Protein 1TQ5 (pdb70)

Organism: Escherichia coli (strain K12) (NCBI:txid83333)

Secondary structure (DSSP, 8-state):
-EEE-GGGSEEEE-SSEEEEESS-BTTB--S---BTTB-EEEEEEE-TT-EEEEEEE---EEEEEEESEEEEEE---EEEEETT-EE---TT-EEEEEE---SS--EEEEEEE---S-S------EE-----SSEEEEEESS-GGGPEE-S---EEEEEE-TT-EEEE---TT-EEEEEEEESEEEETTEEEETT-EEEEES-S-EEEEESSSEEEEEEEE------

B-factor: mean 32.59, std 11.05, range [9.96, 96.62]

Radius of gyration: 16.97 Å; Cα contacts (8 Å, |Δi|>4): 616; chains: 1; bounding box: 44×40×39 Å

Foldseek 3Di:
DDKQDQVVFDWDPPPQKTKGWSAADDPRHDQFGCFFQWRTKIWMKGDAFFWFDKDKDFFKKKKAWQAAWKWKDKVPDTDIDHHGWMKMGQAHMIIMMMTHNGNHDMTIMIITGGAPDHNDDDDIGIDDDDDDQAWAWAEACVCPPVHHYDRAHTKTKHWDAAFDKDKDFADDFKKKKKAWCAAWKAKPRRIDGHGMMDIDTPDGMIIMTGNHTTIIMMDTHDHDHDD

Structure (mmCIF, N/CA/C/O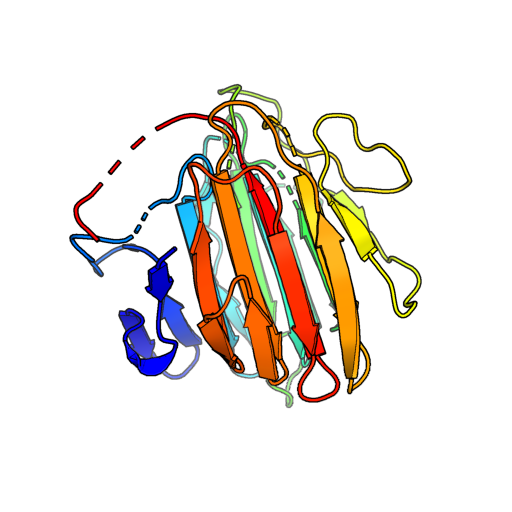 backbone):
data_1TQ5
#
_entry.id   1TQ5
#
_cell.length_a   62.769
_cell.length_b   62.769
_cell.length_c   98.053
_cell.angle_alpha   90.00
_cell.angle_beta   90.00
_cell.angle_gamma   120.00
#
_symmetry.space_group_name_H-M   'P 32 2 1'
#
loop_
_entity.id
_entity.type
_entity.pdbx_description
1 polymer 'Protein yhhW'
2 non-polymer 'CADMIUM ION'
3 water water
#
loop_
_atom_site.group_PDB
_atom_site.id
_atom_site.type_symbol
_atom_site.label_atom_id
_atom_site.label_alt_id
_atom_site.label_comp_id
_atom_site.label_asym_id
_atom_site.label_entity_id
_atom_site.label_seq_id
_atom_site.pdbx_PDB_ins_code
_atom_site.Cartn_x
_atom_site.Cartn_y
_atom_site.Cartn_z
_atom_site.occupancy
_atom_site.B_iso_or_equiv
_atom_site.auth_seq_id
_atom_site.auth_comp_id
_atom_site.auth_asym_id
_atom_site.auth_atom_id
_atom_site.pdbx_PDB_model_num
ATOM 9 N N . ILE A 1 2 ? 59.932 41.590 5.326 1.00 32.32 2 ILE A N 1
ATOM 10 C CA . ILE A 1 2 ? 58.953 40.794 4.597 1.00 30.73 2 ILE A CA 1
ATOM 11 C C . ILE A 1 2 ? 59.080 39.359 5.090 1.00 29.69 2 ILE A C 1
ATOM 12 O O . ILE A 1 2 ? 60.161 38.768 5.048 1.00 30.10 2 ILE A O 1
ATOM 17 N N . TYR A 1 3 ? 57.975 38.797 5.565 1.00 26.18 3 TYR A N 1
ATOM 18 C CA . TYR A 1 3 ? 58.009 37.442 6.081 1.00 24.91 3 TYR A CA 1
ATOM 19 C C . TYR A 1 3 ? 56.928 36.540 5.518 1.00 22.67 3 TYR A C 1
ATOM 20 O O . TYR A 1 3 ? 55.766 36.921 5.398 1.00 21.79 3 TYR A O 1
ATOM 29 N N . LEU A 1 4 ? 57.333 35.329 5.161 1.00 23.40 4 LEU A N 1
ATOM 30 C CA . LEU A 1 4 ? 56.419 34.365 4.581 1.00 23.10 4 LEU A CA 1
ATOM 31 C C . LEU A 1 4 ? 55.830 33.410 5.610 1.00 21.49 4 LEU A C 1
ATOM 32 O O . LEU A 1 4 ? 56.554 32.732 6.335 1.00 18.23 4 LEU A O 1
ATOM 37 N N . ARG A 1 5 ? 54.503 33.378 5.674 1.00 20.01 5 ARG A N 1
ATOM 38 C CA . ARG A 1 5 ? 53.795 32.475 6.569 1.00 21.01 5 ARG A CA 1
ATOM 39 C C . ARG A 1 5 ? 53.331 31.321 5.678 1.00 19.90 5 ARG A C 1
ATOM 40 O O . ARG A 1 5 ? 52.275 31.402 5.055 1.00 22.46 5 ARG A O 1
ATOM 48 N N . LYS A 1 6 ? 54.128 30.258 5.609 1.00 19.49 6 LYS A N 1
ATOM 49 C CA . LYS A 1 6 ? 53.804 29.111 4.765 1.00 19.81 6 LYS A CA 1
ATOM 50 C C . LYS A 1 6 ? 52.499 28.430 5.123 1.00 18.13 6 LYS A C 1
ATOM 51 O O . LYS A 1 6 ? 52.190 28.234 6.297 1.00 19.50 6 LYS A O 1
ATOM 57 N N . ALA A 1 7 ? 51.743 28.053 4.099 1.00 18.00 7 ALA A N 1
ATOM 58 C CA . ALA A 1 7 ? 50.465 27.384 4.292 1.00 20.24 7 ALA A CA 1
ATOM 59 C C . ALA A 1 7 ? 50.576 26.089 5.102 1.00 21.25 7 ALA A C 1
ATOM 60 O O . ALA A 1 7 ? 49.738 25.828 5.961 1.00 18.89 7 ALA A O 1
ATOM 62 N N . ASN A 1 8 ? 51.612 25.293 4.840 1.00 22.25 8 ASN A N 1
ATOM 63 C CA . ASN A 1 8 ? 51.794 24.016 5.533 1.00 26.82 8 ASN A CA 1
ATOM 64 C C . ASN A 1 8 ? 52.280 24.133 6.978 1.00 25.56 8 ASN A C 1
ATOM 65 O O . ASN A 1 8 ? 52.258 23.161 7.724 1.00 26.58 8 ASN A O 1
ATOM 70 N N . GLU A 1 9 ? 52.724 25.315 7.375 1.00 24.30 9 GLU A N 1
ATOM 71 C CA . GLU A 1 9 ? 53.185 25.498 8.744 1.00 24.62 9 GLU A CA 1
ATOM 72 C C . GLU A 1 9 ? 52.129 26.144 9.634 1.00 22.92 9 GLU A C 1
ATOM 73 O O . GLU A 1 9 ? 52.385 26.453 10.794 1.00 22.59 9 GLU A O 1
ATOM 79 N N . ARG A 1 10 ? 50.937 26.338 9.084 1.00 21.31 10 ARG A N 1
ATOM 80 C CA . ARG A 1 10 ? 49.835 26.928 9.840 1.00 20.32 10 ARG A CA 1
ATOM 81 C C . ARG A 1 10 ? 49.352 25.937 10.887 1.00 20.99 10 ARG A C 1
ATOM 82 O O . ARG A 1 10 ? 49.557 24.737 10.744 1.00 21.18 10 ARG A O 1
ATOM 90 N N . GLY A 1 11 ? 48.719 26.444 11.943 1.00 22.74 11 GLY A N 1
ATOM 91 C CA . GLY A 1 11 ? 48.188 25.565 12.969 1.00 20.97 11 GLY A CA 1
ATOM 92 C C . GLY A 1 11 ? 47.098 24.772 12.282 1.00 23.40 11 GLY A C 1
ATOM 93 O O . GLY A 1 11 ? 46.496 25.260 11.335 1.00 20.33 11 GLY A O 1
ATOM 94 N N . HIS A 1 12 ? 46.836 23.556 12.736 1.00 21.80 12 HIS A N 1
ATOM 95 C CA . HIS A 1 12 ? 45.819 22.750 12.087 1.00 27.55 12 HIS A CA 1
ATOM 96 C C . HIS A 1 12 ? 45.055 21.872 13.068 1.00 27.88 12 HIS A C 1
ATOM 97 O O . HIS A 1 12 ? 45.644 21.213 13.918 1.00 28.27 12 HIS A O 1
ATOM 104 N N . ALA A 1 13 ? 43.735 21.883 12.945 1.00 29.02 13 ALA A N 1
ATOM 105 C CA . ALA A 1 13 ? 42.872 21.072 13.788 1.00 31.41 13 ALA A CA 1
ATOM 106 C C . ALA A 1 13 ? 41.800 20.476 12.889 1.00 30.15 13 ALA A C 1
ATOM 107 O O . ALA A 1 13 ? 41.163 21.194 12.118 1.00 30.91 13 ALA A O 1
ATOM 109 N N . ASN A 1 14 ? 41.618 19.163 12.976 1.00 29.08 14 ASN A N 1
ATOM 110 C CA . ASN A 1 14 ? 40.624 18.467 12.168 1.00 29.82 14 ASN A CA 1
ATOM 111 C C . ASN A 1 14 ? 39.669 17.695 13.073 1.00 31.07 14 ASN A C 1
ATOM 112 O O . ASN A 1 14 ? 40.068 16.733 13.731 1.00 32.09 14 ASN A O 1
ATOM 117 N N . HIS A 1 15 ? 38.409 18.123 13.105 1.00 31.67 15 HIS A N 1
ATOM 118 C CA . HIS A 1 15 ? 37.391 17.473 13.930 1.00 30.81 15 HIS A CA 1
ATOM 119 C C . HIS A 1 15 ? 36.386 16.724 13.056 1.00 29.25 15 HIS A C 1
ATOM 120 O O . HIS A 1 15 ? 35.295 16.375 13.505 1.00 26.45 15 HIS A O 1
ATOM 127 N N . GLY A 1 16 ? 36.753 16.480 11.805 1.00 28.68 16 GLY A N 1
ATOM 128 C CA . GLY A 1 16 ? 35.849 15.785 10.909 1.00 28.09 16 GLY A CA 1
ATOM 129 C C . GLY A 1 16 ? 34.857 16.733 10.261 1.00 28.66 16 GLY A C 1
ATOM 130 O O . GLY A 1 16 ? 34.918 16.962 9.054 1.00 29.12 16 GLY A O 1
ATOM 131 N N . TRP A 1 17 ? 33.950 17.293 11.058 1.00 27.04 17 TRP A N 1
ATOM 132 C CA . TRP A 1 17 ? 32.946 18.219 10.541 1.00 27.45 17 TRP A CA 1
ATOM 133 C C . TRP A 1 17 ? 33.603 19.541 10.151 1.00 26.08 17 TRP A C 1
ATOM 134 O O . TRP A 1 17 ? 33.128 20.250 9.266 1.00 25.91 17 TRP A O 1
ATOM 145 N N . LEU A 1 18 ? 34.694 19.863 10.834 1.00 25.18 18 LEU A N 1
ATOM 146 C CA . LEU A 1 18 ? 35.448 21.081 10.575 1.00 24.48 18 LEU A CA 1
ATOM 147 C C . LEU A 1 18 ? 36.935 20.759 10.466 1.00 24.97 18 LEU A C 1
ATOM 148 O O . LEU A 1 18 ? 37.484 20.021 11.289 1.00 27.46 18 LEU A O 1
ATOM 153 N N . ASP A 1 19 ? 37.571 21.310 9.439 1.00 22.42 19 ASP A N 1
ATOM 154 C CA . ASP A 1 19 ? 39.003 21.151 9.205 1.00 23.93 19 ASP A CA 1
ATOM 155 C C . ASP A 1 19 ? 39.492 22.600 9.110 1.00 24.42 19 ASP A C 1
ATOM 156 O O . ASP A 1 19 ? 39.155 23.311 8.164 1.00 20.13 19 ASP A O 1
ATOM 161 N N . SER A 1 20 ? 40.290 23.030 10.081 1.00 20.87 20 SER A N 1
ATOM 162 C CA . SER A 1 20 ? 40.739 24.415 10.123 1.00 23.36 20 SER A CA 1
ATOM 163 C C . SER A 1 20 ? 42.251 24.661 10.174 1.00 21.94 20 SER A C 1
ATOM 164 O O . SER A 1 20 ? 42.977 24.021 10.933 1.00 22.08 20 SER A O 1
ATOM 167 N N . TRP A 1 21 ? 42.721 25.591 9.347 1.00 19.23 21 TRP A N 1
ATOM 168 C CA . TRP A 1 21 ? 44.130 25.966 9.342 1.00 17.68 21 TRP A CA 1
ATOM 169 C C . TRP A 1 21 ? 44.193 27.369 9.939 1.00 17.01 21 TRP A C 1
ATOM 170 O O . TRP A 1 21 ? 43.519 28.282 9.467 1.00 14.59 21 TRP A O 1
ATOM 181 N N . HIS A 1 22 ? 44.992 27.528 10.989 1.00 16.59 22 HIS A N 1
ATOM 182 C CA . HIS A 1 22 ? 45.121 28.814 11.674 1.00 14.46 22 HIS A CA 1
ATOM 183 C C . HIS A 1 22 ? 46.371 29.570 11.286 1.00 13.18 22 HIS A C 1
ATOM 184 O O . HIS A 1 22 ? 47.486 29.062 11.441 1.00 16.84 22 HIS A O 1
ATOM 191 N N . THR A 1 23 ? 46.198 30.795 10.805 1.00 15.65 23 THR A N 1
ATOM 192 C CA . THR A 1 23 ? 47.350 31.598 10.433 1.00 15.89 23 THR A CA 1
ATOM 193 C C . THR A 1 23 ? 48.054 32.140 11.678 1.00 16.97 23 THR A C 1
ATOM 194 O O . THR A 1 23 ? 49.280 32.257 11.696 1.00 18.43 23 THR A O 1
ATOM 198 N N . PHE A 1 24 ? 47.271 32.471 12.706 1.00 16.11 24 PHE A N 1
ATOM 199 C CA . PHE A 1 24 ? 47.799 33.013 13.963 1.00 18.50 24 PHE A CA 1
ATOM 200 C C . PHE A 1 24 ? 47.319 32.176 15.140 1.00 20.00 24 PHE A C 1
ATOM 201 O O . PHE A 1 24 ? 46.358 31.409 15.021 1.00 19.81 24 PHE A O 1
ATOM 209 N N . SER A 1 25 ? 47.986 32.350 16.281 1.00 23.81 25 SER A N 1
ATOM 210 C CA . SER A 1 25 ? 47.620 31.648 17.503 1.00 24.46 25 SER A CA 1
ATOM 211 C C . SER A 1 25 ? 46.104 31.744 17.650 1.00 23.69 25 SER A C 1
ATOM 212 O O . SER A 1 25 ? 45.530 32.838 17.579 1.00 25.94 25 SER A O 1
ATOM 215 N N . PHE A 1 26 ? 45.458 30.603 17.842 1.00 27.39 26 PHE A N 1
ATOM 216 C CA . PHE A 1 26 ? 44.008 30.560 17.984 1.00 28.77 26 PHE A CA 1
ATOM 217 C C . PHE A 1 26 ? 43.611 29.498 19.003 1.00 30.63 26 PHE A C 1
ATOM 218 O O . PHE A 1 26 ? 44.094 28.367 18.951 1.00 28.70 26 PHE A O 1
ATOM 226 N N . ALA A 1 27 ? 42.729 29.865 19.924 1.00 35.52 27 ALA A N 1
ATOM 227 C CA . ALA A 1 27 ? 42.265 28.931 20.944 1.00 36.99 27 ALA A CA 1
ATOM 228 C C . ALA A 1 27 ? 43.447 28.245 21.621 1.00 38.54 27 ALA A C 1
ATOM 229 O O . ALA A 1 27 ? 44.225 28.891 22.320 1.00 40.63 27 ALA A O 1
ATOM 231 N N . ASN A 1 28 ? 43.584 26.940 21.393 1.00 39.42 28 ASN A N 1
ATOM 232 C CA . ASN A 1 28 ? 44.666 26.158 21.989 1.00 41.63 28 ASN A CA 1
ATOM 233 C C . ASN A 1 28 ? 45.943 26.098 21.149 1.00 39.05 28 ASN A C 1
ATOM 234 O O . ASN A 1 28 ? 46.926 25.468 21.548 1.00 39.72 28 ASN A O 1
ATOM 239 N N . TYR A 1 29 ? 45.928 26.736 19.983 1.00 35.96 29 TYR A N 1
ATOM 240 C CA . TYR A 1 29 ? 47.104 26.754 19.117 1.00 31.17 29 TYR A CA 1
ATOM 241 C C . TYR A 1 29 ? 47.904 28.021 19.398 1.00 28.39 29 TYR A C 1
ATOM 242 O O . TYR A 1 29 ? 47.345 29.112 19.468 1.00 27.71 29 TYR A O 1
ATOM 251 N N . TYR A 1 30 ? 49.215 27.876 19.558 1.00 28.44 30 TYR A N 1
ATOM 252 C CA . TYR A 1 30 ? 50.067 29.028 19.849 1.00 28.14 30 TYR A CA 1
ATOM 253 C C . TYR A 1 30 ? 51.304 29.076 18.965 1.00 28.16 30 TYR A C 1
ATOM 254 O O . TYR A 1 30 ? 52.046 28.103 18.877 1.00 31.07 30 TYR A O 1
ATOM 263 N N . ASP A 1 31 ? 51.516 30.210 18.306 1.00 29.72 31 ASP A N 1
ATOM 264 C CA . ASP A 1 31 ? 52.694 30.396 17.467 1.00 29.96 31 ASP A CA 1
ATOM 265 C C . ASP A 1 31 ? 53.425 31.617 18.028 1.00 29.12 31 ASP A C 1
ATOM 266 O O . ASP A 1 31 ? 52.893 32.727 18.019 1.00 27.42 31 ASP A O 1
ATOM 271 N N . PRO A 1 32 ? 54.659 31.422 18.520 1.00 27.86 32 PRO A N 1
ATOM 272 C CA . PRO A 1 32 ? 55.492 32.483 19.101 1.00 29.26 32 PRO A CA 1
ATOM 273 C C . PRO A 1 32 ? 55.764 33.697 18.212 1.00 30.19 32 PRO A C 1
ATOM 274 O O . PRO A 1 32 ? 55.933 34.811 18.712 1.00 29.58 32 PRO A O 1
ATOM 278 N N . ASN A 1 33 ? 55.817 33.486 16.900 1.00 27.86 33 ASN A N 1
ATOM 279 C CA . ASN A 1 33 ? 56.065 34.583 15.970 1.00 30.30 33 ASN A CA 1
ATOM 280 C C . ASN A 1 33 ? 54.757 35.209 15.494 1.00 29.58 33 ASN A C 1
ATOM 281 O O . ASN A 1 33 ? 54.568 36.423 15.582 1.00 30.12 33 ASN A O 1
ATOM 286 N N . PHE A 1 34 ? 53.858 34.376 14.985 1.00 29.63 34 PHE A N 1
ATOM 287 C CA . PHE A 1 34 ? 52.574 34.853 14.495 1.00 29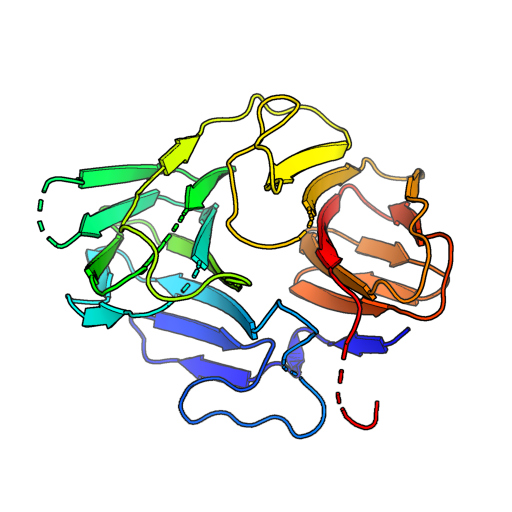.77 34 PHE A CA 1
ATOM 288 C C . PHE A 1 34 ? 51.508 34.850 15.589 1.00 28.80 34 PHE A C 1
ATOM 289 O O . PHE A 1 34 ? 50.682 33.942 15.678 1.00 28.08 34 PHE A O 1
ATOM 305 N N . GLY A 1 36 ? 49.640 37.720 16.082 1.00 30.38 36 GLY A N 1
ATOM 306 C CA . GLY A 1 36 ? 48.601 38.573 15.534 1.00 28.56 36 GLY A CA 1
ATOM 307 C C . GLY A 1 36 ? 49.316 39.739 14.882 1.00 29.22 36 GLY A C 1
ATOM 308 O O . GLY A 1 36 ? 50.215 40.325 15.486 1.00 32.12 36 GLY A O 1
ATOM 309 N N . PHE A 1 37 ? 48.918 40.085 13.659 1.00 26.66 37 PHE A N 1
ATOM 310 C CA . PHE A 1 37 ? 49.563 41.161 12.907 1.00 23.48 37 PHE A CA 1
ATOM 311 C C . PHE A 1 37 ? 48.783 42.471 12.959 1.00 21.52 37 PHE A C 1
ATOM 312 O O . PHE A 1 37 ? 47.823 42.663 12.211 1.00 19.43 37 PHE A O 1
ATOM 320 N N . SER A 1 38 ? 49.219 43.383 13.825 1.00 23.67 38 SER A N 1
ATOM 321 C CA . SER A 1 38 ? 48.544 44.667 14.009 1.00 24.81 38 SER A CA 1
ATOM 322 C C . SER A 1 38 ? 47.099 44.380 14.427 1.00 23.83 38 SER A C 1
ATOM 323 O O . SER A 1 38 ? 46.869 43.562 15.318 1.00 25.80 38 SER A O 1
ATOM 326 N N . ALA A 1 39 ? 46.131 45.034 13.786 1.00 24.27 39 ALA A N 1
ATOM 327 C CA . ALA A 1 39 ? 44.719 44.822 14.116 1.00 24.44 39 ALA A CA 1
ATOM 328 C C . ALA A 1 39 ? 44.190 43.475 13.603 1.00 25.18 39 ALA A C 1
ATOM 329 O O . ALA A 1 39 ? 43.091 43.051 13.966 1.00 26.20 39 ALA A O 1
ATOM 331 N N . LEU A 1 40 ? 44.968 42.809 12.757 1.00 25.24 40 LEU A N 1
ATOM 332 C CA . LEU A 1 40 ? 44.565 41.509 12.219 1.00 23.12 40 LEU A CA 1
ATOM 333 C C . LEU A 1 40 ? 44.912 40.446 13.253 1.00 21.67 40 LEU A C 1
ATOM 334 O O . LEU A 1 40 ? 46.082 40.145 13.484 1.00 22.01 40 LEU A O 1
ATOM 339 N N . ARG A 1 41 ? 43.889 39.875 13.875 1.00 18.05 41 ARG A N 1
ATOM 340 C CA . ARG A 1 41 ? 44.107 38.891 14.918 1.00 22.11 41 ARG A CA 1
ATOM 341 C C . ARG A 1 41 ? 43.899 37.434 14.524 1.00 20.35 41 ARG A C 1
ATOM 342 O O . ARG A 1 41 ? 44.589 36.552 15.031 1.00 20.71 41 ARG A O 1
ATOM 350 N N . VAL A 1 42 ? 42.959 37.181 13.621 1.00 19.36 42 VAL A N 1
ATOM 351 C CA . VAL A 1 42 ? 42.659 35.811 13.217 1.00 16.07 42 VAL A CA 1
ATOM 352 C C . VAL A 1 42 ? 42.397 35.627 11.717 1.00 17.14 42 VAL A C 1
ATOM 353 O O . VAL A 1 42 ? 41.755 36.461 11.076 1.00 14.56 42 VAL A O 1
ATOM 357 N N . ILE A 1 43 ? 42.930 34.537 11.169 1.00 18.80 43 ILE A N 1
ATOM 358 C CA . ILE A 1 43 ? 42.700 34.149 9.779 1.00 17.57 43 ILE A CA 1
ATOM 359 C C . ILE A 1 43 ? 42.598 32.639 9.819 1.00 16.33 43 ILE A C 1
ATOM 360 O O . ILE A 1 43 ? 43.609 31.926 9.897 1.00 16.25 43 ILE A O 1
ATOM 365 N N . ASN A 1 44 ? 41.367 32.150 9.804 1.00 15.75 44 ASN A N 1
ATOM 366 C CA . ASN A 1 44 ? 41.140 30.729 9.824 1.00 14.65 44 ASN A CA 1
ATOM 367 C C . ASN A 1 44 ? 40.604 30.291 8.471 1.00 19.09 44 ASN A C 1
ATOM 368 O O . ASN A 1 44 ? 39.658 30.871 7.937 1.00 17.91 44 ASN A O 1
ATOM 373 N N . ASP A 1 45 ? 41.257 29.280 7.919 1.00 17.34 45 ASP A N 1
ATOM 374 C CA . ASP A 1 45 ? 40.905 28.699 6.631 1.00 22.44 45 ASP A CA 1
ATOM 375 C C . ASP A 1 45 ? 40.071 27.479 7.009 1.00 22.28 45 ASP A C 1
ATOM 376 O O . ASP A 1 45 ? 40.628 26.429 7.327 1.00 23.40 45 ASP A O 1
ATOM 381 N N . ASP A 1 46 ? 38.747 27.618 6.983 1.00 23.09 46 ASP A N 1
ATOM 382 C CA . ASP A 1 46 ? 37.855 26.524 7.385 1.00 23.94 46 ASP A CA 1
ATOM 383 C C . ASP A 1 46 ? 37.107 25.788 6.284 1.00 21.62 46 ASP A C 1
ATOM 384 O O . ASP A 1 46 ? 36.608 26.384 5.331 1.00 22.18 46 ASP A O 1
ATOM 389 N N . VAL A 1 47 ? 37.011 24.477 6.450 1.00 18.94 47 VAL A N 1
ATOM 390 C CA . VAL A 1 47 ? 36.285 23.625 5.520 1.00 18.26 47 VAL A CA 1
ATOM 391 C C . VAL A 1 47 ? 35.285 22.869 6.382 1.00 19.58 47 VAL A C 1
ATOM 392 O O . VAL A 1 47 ? 35.669 22.113 7.286 1.00 18.09 47 VAL A O 1
ATOM 396 N N . ILE A 1 48 ? 34.005 23.088 6.099 1.00 18.38 48 ILE A N 1
ATOM 397 C CA . ILE A 1 48 ? 32.921 22.489 6.859 1.00 18.39 48 ILE A CA 1
ATOM 398 C C . ILE A 1 48 ? 32.079 21.489 6.072 1.00 19.49 48 ILE A C 1
ATOM 399 O O . ILE A 1 48 ? 31.669 21.752 4.947 1.00 17.66 48 ILE A O 1
ATOM 404 N N . GLU A 1 49 ? 31.814 20.353 6.709 1.00 19.21 49 GLU A N 1
ATOM 405 C CA . GLU A 1 49 ? 31.026 19.259 6.150 1.00 20.32 49 GLU A CA 1
ATOM 406 C C . GLU A 1 49 ? 29.569 19.670 5.909 1.00 20.53 49 GLU A C 1
ATOM 407 O O . GLU A 1 49 ? 29.024 20.501 6.627 1.00 18.41 49 GLU A O 1
ATOM 413 N N . ALA A 1 50 ? 28.938 19.079 4.904 1.00 23.22 50 ALA A N 1
ATOM 414 C CA . ALA A 1 50 ? 27.548 19.397 4.598 1.00 26.67 50 ALA A CA 1
ATOM 415 C C . ALA A 1 50 ? 26.662 19.260 5.837 1.00 28.72 50 ALA A C 1
ATOM 416 O O . ALA A 1 50 ? 26.774 18.285 6.587 1.00 30.83 50 ALA A O 1
ATOM 418 N N . GLY A 1 51 ? 25.798 20.250 6.052 1.00 28.61 51 GLY A N 1
ATOM 419 C CA . GLY A 1 51 ? 24.883 20.220 7.180 1.00 27.89 51 GLY A CA 1
ATOM 420 C C . GLY A 1 51 ? 25.461 20.532 8.548 1.00 26.69 51 GLY A C 1
ATOM 421 O O . GLY A 1 51 ? 24.725 20.580 9.528 1.00 30.19 51 GLY A O 1
ATOM 422 N N . GLN A 1 52 ? 26.771 20.736 8.627 1.00 25.82 52 GLN A N 1
ATOM 423 C CA . GLN A 1 52 ? 27.415 21.042 9.899 1.00 22.54 52 GLN A CA 1
ATOM 424 C C . GLN A 1 52 ? 27.727 22.523 10.044 1.00 23.19 52 GLN A C 1
ATOM 425 O O . GLN A 1 52 ? 27.566 23.299 9.100 1.00 23.42 52 GLN A O 1
ATOM 431 N N . GLY A 1 53 ? 28.185 22.906 11.233 1.00 21.06 53 GLY A N 1
ATOM 432 C CA . GLY A 1 53 ? 28.517 24.295 11.483 1.00 24.18 53 GLY A CA 1
ATOM 433 C C . GLY A 1 53 ? 28.754 24.593 12.951 1.00 26.01 53 GLY A C 1
ATOM 434 O O . GLY A 1 53 ? 28.724 23.693 13.791 1.00 24.08 53 GLY A O 1
ATOM 435 N N . PHE A 1 54 ? 28.984 25.866 13.256 1.00 27.42 54 PHE A N 1
ATOM 436 C CA . PHE A 1 54 ? 29.235 26.308 14.624 1.00 29.10 54 PHE A CA 1
ATOM 437 C C . PHE A 1 54 ? 27.932 26.662 15.336 1.00 30.29 54 PHE A C 1
ATOM 438 O O . PHE A 1 54 ? 27.200 27.548 14.890 1.00 29.28 54 PHE A O 1
ATOM 446 N N . GLY A 1 55 ? 27.649 25.972 16.438 1.00 31.76 55 GLY A N 1
ATOM 447 C CA . GLY A 1 55 ? 26.445 26.254 17.205 1.00 32.56 55 GLY A CA 1
ATOM 448 C C . GLY A 1 55 ? 26.526 27.669 17.745 1.00 32.04 55 GLY A C 1
ATOM 449 O O . GLY A 1 55 ? 27.523 28.347 17.536 1.00 31.39 55 GLY A O 1
ATOM 450 N N . THR A 1 56 ? 25.497 28.122 18.449 1.00 32.81 56 THR A N 1
ATOM 451 C CA . THR A 1 56 ? 25.492 29.482 18.978 1.00 34.26 56 THR A CA 1
ATOM 452 C C . THR A 1 56 ? 26.553 29.720 20.050 1.00 33.18 56 THR A C 1
ATOM 453 O O . THR A 1 56 ? 26.722 28.913 20.965 1.00 33.47 56 THR A O 1
ATOM 457 N N . HIS A 1 57 ? 27.252 30.845 19.926 1.00 32.06 57 HIS A N 1
ATOM 458 C CA . HIS A 1 57 ? 28.303 31.237 20.864 1.00 32.90 57 HIS A CA 1
ATOM 459 C C . HIS A 1 57 ? 28.425 32.760 20.892 1.00 33.43 57 HIS A C 1
ATOM 460 O O . HIS A 1 57 ? 28.143 33.436 19.897 1.00 34.16 57 HIS A O 1
ATOM 467 N N . PRO A 1 58 ? 28.851 33.320 22.033 1.00 35.00 58 PRO A N 1
ATOM 468 C CA . PRO A 1 58 ? 29.003 34.768 22.195 1.00 35.17 58 PRO A CA 1
ATOM 469 C C . PRO A 1 58 ? 30.319 35.368 21.714 1.00 33.13 58 PRO A C 1
ATOM 470 O O . PRO A 1 58 ? 31.342 34.695 21.638 1.00 32.64 58 PRO A O 1
ATOM 474 N N . HIS A 1 59 ? 30.264 36.657 21.406 1.00 32.79 59 HIS A N 1
ATOM 475 C CA . HIS A 1 59 ? 31.420 37.425 20.965 1.00 33.40 59 HIS A CA 1
ATOM 476 C C . HIS A 1 59 ? 31.290 38.822 21.531 1.00 35.03 59 HIS A C 1
ATOM 477 O O . HIS A 1 59 ? 30.182 39.327 21.696 1.00 34.85 59 HIS A O 1
ATOM 484 N N . LYS A 1 60 ? 32.426 39.443 21.817 1.00 34.71 60 LYS A N 1
ATOM 485 C CA . LYS A 1 60 ? 32.442 40.782 22.375 1.00 37.54 60 LYS A CA 1
ATOM 486 C C . LYS A 1 60 ? 33.614 41.539 21.761 1.00 37.26 60 LYS A C 1
ATOM 487 O O . LYS A 1 60 ? 34.662 40.957 21.499 1.00 38.43 60 LYS A O 1
ATOM 493 N N . ASP A 1 61 ? 33.419 42.832 21.523 1.00 37.57 61 ASP A N 1
ATOM 494 C CA . ASP A 1 61 ? 34.447 43.701 20.953 1.00 38.53 61 ASP A CA 1
ATOM 495 C C . ASP A 1 61 ? 35.331 43.019 19.908 1.00 36.81 61 ASP A C 1
ATOM 496 O O . ASP A 1 61 ? 36.444 42.597 20.216 1.00 37.86 61 ASP A O 1
ATOM 509 N N . GLU A 1 63 ? 35.560 42.653 15.205 1.00 28.73 63 GLU A N 1
ATOM 510 C CA . GLU A 1 63 ? 34.959 42.714 13.876 1.00 29.44 63 GLU A CA 1
ATOM 511 C C . GLU A 1 63 ? 35.212 41.353 13.243 1.00 25.37 63 GLU A C 1
ATOM 512 O O . GLU A 1 63 ? 36.364 40.969 13.034 1.00 25.04 63 GLU A O 1
ATOM 518 N N . ILE A 1 64 ? 34.142 40.621 12.955 1.00 24.95 64 ILE A N 1
ATOM 519 C CA . ILE A 1 64 ? 34.265 39.295 12.359 1.00 25.49 64 ILE A CA 1
ATOM 520 C C . ILE A 1 64 ? 33.860 39.301 10.893 1.00 25.28 64 ILE A C 1
ATOM 521 O O . ILE A 1 64 ? 32.695 39.515 10.558 1.00 22.82 64 ILE A O 1
ATOM 526 N N . LEU A 1 65 ? 34.832 39.053 10.022 1.00 22.15 65 LEU A N 1
ATOM 527 C CA . LEU A 1 65 ? 34.586 39.036 8.589 1.00 22.15 65 LEU A CA 1
ATOM 528 C C . LEU A 1 65 ? 34.660 37.625 8.018 1.00 20.75 65 LEU A C 1
ATOM 529 O O . LEU A 1 65 ? 35.565 36.863 8.350 1.00 21.84 65 LEU A O 1
ATOM 534 N N . THR A 1 66 ? 33.708 37.284 7.155 1.00 18.74 66 THR A N 1
ATOM 535 C CA . THR A 1 66 ? 33.689 35.970 6.519 1.00 20.89 66 THR A CA 1
ATOM 536 C C . THR A 1 66 ? 33.779 36.105 4.994 1.00 19.67 66 THR A C 1
ATOM 537 O O . THR A 1 66 ? 33.099 36.939 4.401 1.00 19.13 66 THR A O 1
ATOM 541 N N . TYR A 1 67 ? 34.630 35.296 4.375 1.00 19.16 67 TYR A N 1
ATOM 542 C CA . TYR A 1 67 ? 34.770 35.279 2.924 1.00 18.02 67 TYR A CA 1
ATOM 543 C C . TYR A 1 67 ? 34.565 33.835 2.471 1.00 18.64 67 TYR A C 1
ATOM 544 O O . TYR A 1 67 ? 35.365 32.958 2.793 1.00 17.12 67 TYR A O 1
ATOM 553 N N . VAL A 1 68 ? 33.471 33.594 1.750 1.00 16.87 68 VAL A N 1
ATOM 554 C CA . VAL A 1 68 ? 33.143 32.257 1.268 1.00 17.49 68 VAL A CA 1
ATOM 555 C C . VAL A 1 68 ? 33.829 31.967 -0.062 1.00 22.19 68 VAL A C 1
ATOM 556 O O . VAL A 1 68 ? 33.653 32.696 -1.039 1.00 21.53 68 VAL A O 1
ATOM 560 N N . LEU A 1 69 ? 34.606 30.890 -0.081 1.00 23.91 69 LEU A N 1
ATOM 561 C CA . LEU A 1 69 ? 35.352 30.479 -1.263 1.00 25.65 69 LEU A CA 1
ATOM 562 C C . LEU A 1 69 ? 34.624 29.417 -2.081 1.00 25.94 69 LEU A C 1
ATOM 563 O O . LEU A 1 69 ? 34.690 29.414 -3.311 1.00 24.33 69 LEU A O 1
ATOM 568 N N . GLU A 1 70 ? 33.932 28.516 -1.394 1.00 23.46 70 GLU A N 1
ATOM 569 C CA . GLU A 1 70 ? 33.210 27.441 -2.061 1.00 25.82 70 GLU A CA 1
ATOM 570 C C . GLU A 1 70 ? 31.989 27.038 -1.239 1.00 25.09 70 GLU A C 1
ATOM 571 O O . GLU A 1 70 ? 32.062 26.940 -0.012 1.00 19.56 70 GLU A O 1
ATOM 577 N N . GLY A 1 71 ? 30.869 26.810 -1.920 1.00 24.61 71 GLY A N 1
ATOM 578 C CA . GLY A 1 71 ? 29.656 26.420 -1.230 1.00 24.66 71 GLY A CA 1
ATOM 579 C C . GLY A 1 71 ? 28.827 27.593 -0.730 1.00 25.44 71 GLY A C 1
ATOM 580 O O . GLY A 1 71 ? 28.849 28.689 -1.300 1.00 24.65 71 GLY A O 1
ATOM 581 N N . THR A 1 72 ? 28.089 27.356 0.348 1.00 24.13 72 THR A N 1
ATOM 582 C CA . THR A 1 72 ? 27.237 28.378 0.930 1.00 22.75 72 THR A CA 1
ATOM 583 C C . THR A 1 72 ? 27.285 28.303 2.451 1.00 20.53 72 THR A C 1
ATOM 584 O O . THR A 1 72 ? 27.461 27.229 3.021 1.00 18.74 72 THR A O 1
ATOM 588 N N . VAL A 1 73 ? 27.140 29.450 3.105 1.00 20.61 73 VAL A N 1
ATOM 589 C CA . VAL A 1 73 ? 27.120 29.495 4.557 1.00 22.10 73 VAL A CA 1
ATOM 590 C C . VAL A 1 73 ? 25.862 30.230 5.000 1.00 24.87 73 VAL A C 1
ATOM 591 O O . VAL A 1 73 ? 25.459 31.219 4.386 1.00 28.43 73 VAL A O 1
ATOM 595 N N . GLU A 1 74 ? 25.235 29.726 6.056 1.00 25.00 74 GLU A N 1
ATOM 596 C CA . GLU A 1 74 ? 24.027 30.329 6.602 1.00 23.65 74 GLU A CA 1
ATOM 597 C C . GLU A 1 74 ? 24.352 30.993 7.942 1.00 23.25 74 GLU A C 1
ATOM 598 O O . GLU A 1 74 ? 24.852 30.345 8.865 1.00 22.17 74 GLU A O 1
ATOM 604 N N . HIS A 1 75 ? 24.063 32.285 8.042 1.00 22.04 75 HIS A N 1
ATOM 605 C CA . HIS A 1 75 ? 24.325 33.029 9.263 1.00 23.83 75 HIS A CA 1
ATOM 606 C C . HIS A 1 75 ? 23.059 33.299 10.077 1.00 24.55 75 HIS A C 1
ATOM 607 O O . HIS A 1 75 ? 21.993 33.567 9.521 1.00 22.07 75 HIS A O 1
ATOM 614 N N . GLN A 1 76 ? 23.198 33.220 11.399 1.00 27.25 76 GLN A N 1
ATOM 615 C CA . GLN A 1 76 ? 22.108 33.479 12.335 1.00 31.46 76 GLN A CA 1
ATOM 616 C C . GLN A 1 76 ? 22.717 34.162 13.559 1.00 33.80 76 GLN A C 1
ATOM 617 O O . GLN A 1 76 ? 23.746 33.718 14.073 1.00 32.78 76 GLN A O 1
ATOM 623 N N . ASP A 1 77 ? 22.099 35.240 14.031 1.00 34.96 77 ASP A N 1
ATOM 624 C CA . ASP A 1 77 ? 22.652 35.935 15.187 1.00 37.05 77 ASP A CA 1
ATOM 625 C C . ASP A 1 77 ? 21.625 36.345 16.231 1.00 38.72 77 ASP A C 1
ATOM 626 O O . ASP A 1 77 ? 20.429 36.410 15.946 1.00 36.33 77 ASP A O 1
ATOM 631 N N . SER A 1 78 ? 22.113 36.605 17.443 1.00 41.81 78 SER A N 1
ATOM 632 C CA . SER A 1 78 ? 21.281 37.033 18.560 1.00 44.38 78 SER A CA 1
ATOM 633 C C . SER A 1 78 ? 20.632 38.343 18.141 1.00 44.49 78 SER A C 1
ATOM 634 O O . SER A 1 78 ? 20.974 39.418 18.631 1.00 48.66 78 SER A O 1
ATOM 645 N N . GLY A 1 80 ? 17.687 39.253 14.575 1.00 46.22 80 GLY A N 1
ATOM 646 C CA . GLY A 1 80 ? 16.774 38.620 13.647 1.00 45.00 80 GLY A CA 1
ATOM 647 C C . GLY A 1 80 ? 17.519 38.289 12.375 1.00 43.70 80 GLY A C 1
ATOM 648 O O . GLY A 1 80 ? 16.962 37.712 11.438 1.00 47.28 80 GLY A O 1
ATOM 649 N N . ASN A 1 81 ? 18.798 38.642 12.361 1.00 40.07 81 ASN A N 1
ATOM 650 C CA . ASN A 1 81 ? 19.649 38.434 11.201 1.00 38.43 81 ASN A CA 1
ATOM 651 C C . ASN A 1 81 ? 19.828 36.992 10.744 1.00 35.23 81 ASN A C 1
ATOM 652 O O . ASN A 1 81 ? 20.491 36.186 11.396 1.00 35.57 81 ASN A O 1
ATOM 657 N N . LYS A 1 82 ? 19.223 36.691 9.602 1.00 33.73 82 LYS A N 1
ATOM 658 C CA . LYS A 1 82 ? 19.296 35.385 8.959 1.00 33.66 82 LYS A CA 1
ATOM 659 C C . LYS A 1 82 ? 19.785 35.724 7.555 1.00 33.07 82 LYS A C 1
ATOM 660 O O . LYS A 1 82 ? 19.230 36.624 6.916 1.00 30.33 82 LYS A O 1
ATOM 666 N N . GLU A 1 83 ? 20.812 35.025 7.078 1.00 29.37 83 GLU A N 1
ATOM 667 C CA . GLU A 1 83 ? 21.360 35.304 5.750 1.00 28.70 83 GLU A CA 1
ATOM 668 C C . GLU A 1 83 ? 22.182 34.152 5.155 1.00 29.15 83 GLU A C 1
ATOM 669 O O . GLU A 1 83 ? 22.876 33.434 5.874 1.00 28.00 83 GLU A O 1
ATOM 675 N N . GLN A 1 84 ? 22.092 33.975 3.840 1.00 29.18 84 GLN A N 1
ATOM 676 C CA . GLN A 1 84 ? 22.866 32.943 3.155 1.00 31.76 84 GLN A CA 1
ATOM 677 C C . GLN A 1 84 ? 23.904 33.619 2.263 1.00 32.06 84 GLN A C 1
ATOM 678 O O . GLN A 1 84 ? 23.567 34.428 1.397 1.00 33.95 84 GLN A O 1
ATOM 684 N N . VAL A 1 85 ? 25.169 33.284 2.493 1.00 29.30 85 VAL A N 1
ATOM 685 C CA . VAL A 1 85 ? 26.281 33.872 1.753 1.00 27.64 85 VAL A CA 1
ATOM 686 C C . VAL A 1 85 ? 26.937 32.845 0.839 1.00 27.51 85 VAL A C 1
ATOM 687 O O . VAL A 1 85 ? 27.608 31.924 1.307 1.00 23.91 85 VAL A O 1
ATOM 691 N N . PRO A 1 86 ? 26.755 32.992 -0.486 1.00 28.93 86 PRO A N 1
ATOM 692 C CA . PRO A 1 86 ? 27.345 32.050 -1.440 1.00 27.49 86 PRO A CA 1
ATOM 693 C C . PRO A 1 86 ? 28.820 32.331 -1.685 1.00 26.35 86 PRO A C 1
ATOM 694 O O . PRO A 1 86 ? 29.345 33.351 -1.252 1.00 25.11 86 PRO A O 1
ATOM 698 N N . ALA A 1 87 ? 29.483 31.416 -2.381 1.00 27.05 87 ALA A N 1
ATOM 699 C CA . ALA A 1 87 ? 30.895 31.567 -2.683 1.00 28.43 87 ALA A CA 1
ATOM 700 C C . ALA A 1 87 ? 31.122 32.871 -3.432 1.00 30.72 87 ALA A C 1
ATOM 701 O O . ALA A 1 87 ? 30.327 33.248 -4.295 1.00 25.34 87 ALA A O 1
ATOM 703 N N . GLY A 1 88 ? 32.205 33.559 -3.088 1.00 30.57 88 GLY A N 1
ATOM 704 C CA . GLY A 1 88 ? 32.521 34.818 -3.736 1.00 29.66 88 GLY A CA 1
ATOM 705 C C . GLY A 1 88 ? 32.046 36.025 -2.948 1.00 27.74 88 GLY A C 1
ATOM 706 O O . GLY A 1 88 ? 32.478 37.148 -3.206 1.00 25.44 88 GLY A O 1
ATOM 707 N N . GLU A 1 89 ? 31.161 35.808 -1.980 1.00 25.72 89 GLU A N 1
ATOM 708 C CA . GLU A 1 89 ? 30.653 36.925 -1.196 1.00 23.34 89 GLU A CA 1
ATOM 709 C C . GLU A 1 89 ? 31.277 37.080 0.184 1.00 23.35 89 GLU A C 1
ATOM 710 O O . GLU A 1 89 ? 31.980 36.197 0.676 1.00 22.65 89 GLU A O 1
ATOM 716 N N . PHE A 1 90 ? 31.008 38.227 0.796 1.00 21.22 90 PHE A N 1
ATOM 717 C CA . PHE A 1 90 ? 31.523 38.563 2.114 1.00 21.87 90 PHE A CA 1
ATOM 718 C C . PHE A 1 90 ? 30.368 38.882 3.049 1.00 21.36 90 PHE A C 1
ATOM 719 O O . PHE A 1 90 ? 29.233 39.071 2.620 1.00 22.02 90 PHE A O 1
ATOM 727 N N . GLN A 1 91 ? 30.678 38.951 4.336 1.00 22.08 91 GLN A N 1
ATOM 728 C CA . GLN A 1 91 ? 29.710 39.315 5.350 1.00 22.49 91 GLN A CA 1
ATOM 729 C C . GLN A 1 91 ? 30.573 39.832 6.488 1.00 23.45 91 GLN A C 1
ATOM 730 O O . GLN A 1 91 ? 31.705 39.386 6.660 1.00 20.16 91 GLN A O 1
ATOM 736 N N . ILE A 1 92 ? 30.071 40.805 7.233 1.00 21.90 92 ILE A N 1
ATOM 737 C CA . ILE A 1 92 ? 30.838 41.315 8.353 1.00 25.95 92 ILE A CA 1
ATOM 738 C C . ILE A 1 92 ? 29.910 41.532 9.532 1.00 26.83 92 ILE A C 1
ATOM 739 O O . ILE A 1 92 ? 28.738 41.874 9.361 1.00 27.98 92 ILE A O 1
ATOM 752 N N . SER A 1 94 ? 29.963 43.083 13.737 1.00 29.62 94 SER A N 1
ATOM 753 C CA . SER A 1 94 ? 30.658 43.748 14.829 1.00 30.49 94 SER A CA 1
ATOM 754 C C . SER A 1 94 ? 30.045 43.218 16.117 1.00 31.20 94 SER A C 1
ATOM 755 O O . SER A 1 94 ? 28.861 43.429 16.372 1.00 30.97 94 SER A O 1
ATOM 758 N N . ALA A 1 95 ? 30.839 42.515 16.921 1.00 32.66 95 ALA A N 1
ATOM 759 C CA . ALA A 1 95 ? 30.332 41.969 18.176 1.00 34.16 95 ALA A CA 1
ATOM 760 C C . ALA A 1 95 ? 29.924 43.105 19.114 1.00 34.20 95 ALA A C 1
ATOM 761 O O . ALA A 1 95 ? 29.001 42.962 19.916 1.00 35.51 95 ALA A O 1
ATOM 763 N N . GLY A 1 96 ? 30.615 44.233 19.000 1.00 35.71 96 GLY A N 1
ATOM 764 C CA . GLY A 1 96 ? 30.306 45.378 19.836 1.00 36.62 96 GLY A CA 1
ATOM 765 C C . GLY A 1 96 ? 30.218 45.043 21.313 1.00 38.17 96 GLY A C 1
ATOM 766 O O . GLY A 1 96 ? 31.095 44.376 21.861 1.00 36.00 96 GLY A O 1
ATOM 767 N N . THR A 1 97 ? 29.149 45.502 21.956 1.00 39.18 97 THR A N 1
ATOM 768 C CA . THR A 1 97 ? 28.949 45.268 23.382 1.00 42.83 97 THR A CA 1
ATOM 769 C C . THR A 1 97 ? 28.702 43.801 23.729 1.00 43.18 97 THR A C 1
ATOM 770 O O . THR A 1 97 ? 28.897 43.384 24.871 1.00 44.61 97 THR A O 1
ATOM 774 N N . GLY A 1 98 ? 28.274 43.020 22.744 1.00 42.58 98 GLY A N 1
ATOM 775 C CA . GLY A 1 98 ? 28.012 41.611 22.981 1.00 40.57 98 GLY A CA 1
ATOM 776 C C . GLY A 1 98 ? 27.060 41.047 21.947 1.00 40.13 98 GLY A C 1
ATOM 777 O O . GLY A 1 98 ? 26.170 41.754 21.472 1.00 38.22 98 GLY A O 1
ATOM 778 N N . ILE A 1 99 ? 27.233 39.776 21.596 1.00 37.11 99 ILE A N 1
ATOM 779 C CA . ILE A 1 99 ? 26.369 39.161 20.597 1.00 37.23 99 ILE A CA 1
ATOM 780 C C . ILE A 1 99 ? 26.642 37.660 20.485 1.00 34.62 99 ILE A C 1
ATOM 781 O O . ILE A 1 99 ? 27.727 37.186 20.819 1.00 35.39 99 ILE A O 1
ATOM 786 N N . ARG A 1 100 ? 25.641 36.914 20.033 1.00 31.69 100 ARG A N 1
ATOM 787 C CA . ARG A 1 100 ? 25.769 35.476 19.849 1.00 30.65 100 ARG A CA 1
ATOM 788 C C . ARG A 1 100 ? 25.408 35.147 18.407 1.00 28.92 100 ARG A C 1
ATOM 789 O O . ARG A 1 100 ? 24.516 35.767 17.827 1.00 26.75 100 ARG A O 1
ATOM 797 N N . HIS A 1 101 ? 26.105 34.187 17.814 1.00 27.20 101 HIS A N 1
ATOM 798 C CA . HIS A 1 101 ? 25.787 33.821 16.445 1.00 26.68 101 HIS A CA 1
ATOM 799 C C . HIS A 1 101 ? 26.192 32.396 16.139 1.00 26.62 101 HIS A C 1
ATOM 800 O O . HIS A 1 101 ? 26.893 31.752 16.917 1.00 23.97 101 HIS A O 1
ATOM 807 N N . SER A 1 102 ? 25.721 31.905 15.001 1.00 25.91 102 SER A N 1
ATOM 808 C CA . SER A 1 102 ? 26.048 30.566 14.549 1.00 27.28 102 SER A CA 1
ATOM 809 C C . SER A 1 102 ? 26.194 30.638 13.038 1.00 25.59 102 SER A C 1
ATOM 810 O O . SER A 1 102 ? 25.634 31.528 12.395 1.00 27.83 102 SER A O 1
ATOM 813 N N . GLU A 1 103 ? 26.961 29.708 12.485 1.00 25.83 103 GLU A N 1
ATOM 814 C CA . GLU A 1 103 ? 27.199 29.623 11.047 1.00 28.42 103 GLU A CA 1
ATOM 815 C C . GLU A 1 103 ? 27.239 28.155 10.673 1.00 27.09 103 GLU A C 1
ATOM 816 O O . GLU A 1 103 ? 27.991 27.387 11.266 1.00 29.12 103 GLU A O 1
ATOM 822 N N . TYR A 1 104 ? 26.445 27.762 9.688 1.00 25.89 104 TYR A N 1
ATOM 823 C CA . TYR A 1 104 ? 26.443 26.371 9.278 1.00 24.57 104 TYR A CA 1
ATOM 824 C C . TYR A 1 104 ? 26.354 26.224 7.768 1.00 22.34 104 TYR A C 1
ATOM 825 O O . TYR A 1 104 ? 26.074 27.181 7.046 1.00 19.97 104 TYR A O 1
ATOM 834 N N . ASN A 1 105 ? 26.627 25.016 7.302 1.00 21.88 105 ASN A N 1
ATOM 835 C CA . ASN A 1 105 ? 26.573 24.694 5.889 1.00 22.44 105 ASN A CA 1
ATOM 836 C C . ASN A 1 105 ? 25.169 24.169 5.625 1.00 25.48 105 ASN A C 1
ATOM 837 O O . ASN A 1 105 ? 24.821 23.076 6.062 1.00 24.12 105 ASN A O 1
ATOM 842 N N . PRO A 1 106 ? 24.333 24.953 4.924 1.00 28.20 106 PRO A N 1
ATOM 843 C CA . PRO A 1 106 ? 22.956 24.540 4.620 1.00 32.09 106 PRO A CA 1
ATOM 844 C C . PRO A 1 106 ? 22.846 23.409 3.596 1.00 33.17 106 PRO A C 1
ATOM 845 O O . PRO A 1 106 ? 21.828 22.718 3.522 1.00 33.59 106 PRO A O 1
ATOM 849 N N . SER A 1 107 ? 23.890 23.224 2.799 1.00 31.71 107 SER A N 1
ATOM 850 C CA . SER A 1 107 ? 23.875 22.170 1.799 1.00 34.01 107 SER A CA 1
ATOM 851 C C . SER A 1 107 ? 23.809 20.812 2.489 1.00 37.93 107 SER A C 1
ATOM 852 O O . SER A 1 107 ? 24.488 20.580 3.490 1.00 38.66 107 SER A O 1
ATOM 855 N N . SER A 1 108 ? 22.987 19.916 1.958 1.00 39.73 108 SER A N 1
ATOM 856 C CA . SER A 1 108 ? 22.859 18.589 2.539 1.00 41.54 108 SER A CA 1
ATOM 857 C C . SER A 1 108 ? 23.794 17.627 1.824 1.00 42.70 108 SER A C 1
ATOM 858 O O . SER A 1 108 ? 23.846 16.445 2.159 1.00 45.18 108 SER A O 1
ATOM 861 N N . THR A 1 109 ? 24.546 18.135 0.850 1.00 41.88 109 THR A N 1
ATOM 862 C CA . THR A 1 109 ? 25.447 17.280 0.090 1.00 43.30 109 THR A CA 1
ATOM 863 C C . THR A 1 109 ? 26.744 17.931 -0.394 1.00 41.10 109 THR A C 1
ATOM 864 O O . THR A 1 109 ? 27.591 17.258 -0.979 1.00 42.50 109 THR A O 1
ATOM 868 N N . GLU A 1 110 ? 26.913 19.228 -0.152 1.00 38.30 110 GLU A N 1
ATOM 869 C CA . GLU A 1 110 ? 28.114 19.929 -0.610 1.00 36.18 110 GLU A CA 1
ATOM 870 C C . GLU A 1 110 ? 28.866 20.601 0.542 1.00 31.20 110 GLU A C 1
ATOM 871 O O . GLU A 1 110 ? 28.249 21.161 1.447 1.00 30.23 110 GLU A O 1
ATOM 877 N N . ARG A 1 111 ? 30.197 20.549 0.503 1.00 26.76 111 ARG A N 1
ATOM 878 C CA . ARG A 1 111 ? 31.009 21.145 1.561 1.00 26.11 111 ARG A CA 1
ATOM 879 C C . ARG A 1 111 ? 31.085 22.666 1.485 1.00 23.08 111 ARG A C 1
ATOM 880 O O . ARG A 1 111 ? 30.732 23.281 0.469 1.00 20.24 111 ARG A O 1
ATOM 888 N N . LEU A 1 112 ? 31.546 23.266 2.575 1.00 20.10 112 LEU A N 1
ATOM 889 C CA . LEU A 1 112 ? 31.694 24.709 2.658 1.00 19.06 112 LEU A CA 1
ATOM 890 C C . LEU A 1 112 ? 33.154 25.053 2.936 1.00 17.61 112 LEU A C 1
ATOM 891 O O . LEU A 1 112 ? 33.782 24.470 3.813 1.00 17.62 112 LEU A O 1
ATOM 896 N N . HIS A 1 113 ? 33.693 25.992 2.171 1.00 18.79 113 HIS A N 1
ATOM 897 C CA . HIS A 1 113 ? 35.072 26.423 2.354 1.00 18.40 113 HIS A CA 1
ATOM 898 C C . HIS A 1 113 ? 35.076 27.934 2.535 1.00 19.33 113 HIS A C 1
ATOM 899 O O . HIS A 1 113 ? 34.632 28.675 1.652 1.00 17.10 113 HIS A O 1
ATOM 906 N N . LEU A 1 114 ? 35.568 28.399 3.678 1.00 16.30 114 LEU A N 1
ATOM 907 C CA . LEU A 1 114 ? 35.596 29.829 3.935 1.00 19.60 114 LEU A CA 1
ATOM 908 C C . LEU A 1 114 ? 36.766 30.314 4.778 1.00 19.38 114 LEU A C 1
ATOM 909 O O . LEU A 1 114 ? 37.463 29.529 5.424 1.00 20.03 114 LEU A O 1
ATOM 914 N N . TYR A 1 115 ? 36.976 31.626 4.740 1.00 18.29 115 TYR A N 1
ATOM 915 C CA . TYR A 1 115 ? 37.996 32.274 5.545 1.00 20.85 115 TYR A CA 1
ATOM 916 C C . TYR A 1 115 ? 37.231 33.002 6.642 1.00 20.26 115 TYR A C 1
ATOM 917 O O . TYR A 1 115 ? 36.249 33.684 6.364 1.00 19.27 115 TYR A O 1
ATOM 926 N N . GLN A 1 116 ? 37.663 32.834 7.884 1.00 20.80 116 GLN A N 1
ATOM 927 C CA . GLN A 1 116 ? 37.040 33.522 9.013 1.00 22.30 116 GLN A CA 1
ATOM 928 C C . GLN A 1 116 ? 38.098 34.487 9.531 1.00 22.16 116 GLN A C 1
ATOM 929 O O . GLN A 1 116 ? 39.091 34.069 10.119 1.00 18.42 116 GLN A O 1
ATOM 935 N N . ILE A 1 117 ? 37.873 35.775 9.300 1.00 21.51 117 ILE A N 1
ATOM 936 C CA . ILE A 1 117 ? 38.811 36.826 9.688 1.00 23.18 117 ILE A CA 1
ATOM 937 C C . ILE A 1 117 ? 38.344 37.657 10.888 1.00 23.18 117 ILE A C 1
ATOM 938 O O . ILE A 1 117 ? 37.201 38.103 10.924 1.00 22.58 117 ILE A O 1
ATOM 943 N N . TRP A 1 118 ? 39.232 37.875 11.857 1.00 19.62 118 TRP A N 1
ATOM 944 C CA . TRP A 1 118 ? 38.902 38.681 13.035 1.00 21.71 118 TRP A CA 1
ATOM 945 C C . TRP A 1 118 ? 39.767 39.931 13.065 1.00 24.82 118 TRP A C 1
ATOM 946 O O . TRP A 1 118 ? 40.995 39.854 12.981 1.00 24.77 118 TRP A O 1
ATOM 957 N N . ILE A 1 119 ? 39.120 41.083 13.190 1.00 24.62 119 ILE A N 1
ATOM 958 C CA . ILE A 1 119 ? 39.828 42.351 13.236 1.00 25.36 119 ILE A CA 1
ATOM 959 C C . ILE A 1 119 ? 39.480 43.101 14.516 1.00 27.49 119 ILE A C 1
ATOM 960 O O . ILE A 1 119 ? 38.310 43.344 14.805 1.00 24.88 119 ILE A O 1
ATOM 973 N N . PRO A 1 121 ? 38.591 45.937 16.839 1.00 30.41 121 PRO A N 1
ATOM 974 C CA . PRO A 1 121 ? 38.045 47.270 16.582 1.00 34.26 121 PRO A CA 1
ATOM 975 C C . PRO A 1 121 ? 38.846 48.303 17.369 1.00 36.36 121 PRO A C 1
ATOM 976 O O . PRO A 1 121 ? 39.203 48.065 18.523 1.00 34.23 121 PRO A O 1
ATOM 980 N N . GLU A 1 122 ? 39.146 49.437 16.749 1.00 41.39 122 GLU A N 1
ATOM 981 C CA . GLU A 1 122 ? 39.909 50.468 17.439 1.00 46.85 122 GLU A CA 1
ATOM 982 C C . GLU A 1 122 ? 39.037 51.107 18.508 1.00 50.24 122 GLU A C 1
ATOM 983 O O . GLU A 1 122 ? 39.538 51.722 19.451 1.00 51.50 122 GLU A O 1
ATOM 989 N N . GLU A 1 123 ? 37.725 50.944 18.352 1.00 53.15 123 GLU A N 1
ATOM 990 C CA . GLU A 1 123 ? 36.750 51.464 19.303 1.00 54.32 123 GLU A CA 1
ATOM 991 C C . GLU A 1 123 ? 36.037 50.282 19.955 1.00 54.60 123 GLU A C 1
ATOM 992 O O . GLU A 1 123 ? 35.518 49.404 19.263 1.00 55.38 123 GLU A O 1
ATOM 998 N N . ASN A 1 124 ? 36.025 50.252 21.284 1.00 54.31 124 ASN A N 1
ATOM 999 C CA . ASN A 1 124 ? 35.379 49.166 22.011 1.00 54.10 124 ASN A CA 1
ATOM 1000 C C . ASN A 1 124 ? 33.997 49.554 22.521 1.00 52.99 124 ASN A C 1
ATOM 1001 O O . ASN A 1 124 ? 33.689 50.735 22.679 1.00 49.08 124 ASN A O 1
ATOM 1006 N N . GLY A 1 125 ? 33.170 48.544 22.776 1.00 51.75 125 GLY A N 1
ATOM 1007 C CA . GLY A 1 125 ? 31.830 48.785 23.278 1.00 52.87 125 GLY A CA 1
ATOM 1008 C C . GLY A 1 125 ? 30.891 49.456 22.294 1.00 52.06 125 GLY A C 1
ATOM 1009 O O . GLY A 1 125 ? 29.987 50.187 22.700 1.00 52.23 125 GLY A O 1
ATOM 1010 N N . ILE A 1 126 ? 31.097 49.217 21.003 1.00 50.69 126 ILE A N 1
ATOM 1011 C CA . ILE A 1 126 ? 30.237 49.812 19.987 1.00 49.65 126 ILE A CA 1
ATOM 1012 C C . ILE A 1 126 ? 28.919 49.051 19.941 1.00 47.81 126 ILE A C 1
ATOM 1013 O O . ILE A 1 126 ? 28.716 48.098 20.690 1.00 47.27 126 ILE A O 1
ATOM 1018 N N . THR A 1 127 ? 28.033 49.466 19.045 1.00 45.88 127 THR A N 1
ATOM 1019 C CA . THR A 1 127 ? 26.736 48.825 18.902 1.00 45.98 127 THR A CA 1
ATOM 1020 C C . THR A 1 127 ? 26.767 47.702 17.861 1.00 43.55 127 THR A C 1
ATOM 1021 O O . THR A 1 127 ? 27.228 47.894 16.736 1.00 44.95 127 THR A O 1
ATOM 1025 N N . PRO A 1 128 ? 26.272 46.512 18.231 1.00 41.92 128 PRO A N 1
ATOM 1026 C CA . PRO A 1 128 ? 26.231 45.338 17.353 1.00 38.79 128 PRO A CA 1
ATOM 1027 C C . PRO A 1 128 ? 25.611 45.633 15.992 1.00 38.52 128 PRO A C 1
ATOM 1028 O O . PRO A 1 128 ? 24.560 46.264 15.906 1.00 37.95 128 PRO A O 1
ATOM 1032 N N . ARG A 1 129 ? 26.261 45.167 14.930 1.00 36.87 129 ARG A N 1
ATOM 1033 C CA . ARG A 1 129 ? 25.759 45.387 13.579 1.00 34.68 129 ARG A CA 1
ATOM 1034 C C . ARG A 1 129 ? 26.137 44.237 12.658 1.00 33.18 129 ARG A C 1
ATOM 1035 O O . ARG A 1 129 ? 27.152 43.568 12.861 1.00 31.96 129 ARG A O 1
ATOM 1043 N N . TYR A 1 130 ? 25.308 44.008 11.646 1.00 29.52 130 TYR A N 1
ATOM 1044 C CA . TYR A 1 130 ? 25.559 42.948 10.687 1.00 28.95 130 TYR A CA 1
ATOM 1045 C C . TYR A 1 130 ? 25.308 43.428 9.272 1.00 27.31 130 TYR A C 1
ATOM 1046 O O . TYR A 1 130 ? 24.210 43.884 8.944 1.00 27.32 130 TYR A O 1
ATOM 1055 N N . GLU A 1 131 ? 26.327 43.315 8.431 1.00 26.31 131 GLU A N 1
ATOM 1056 C CA . GLU A 1 131 ? 26.203 43.730 7.048 1.00 25.60 131 GLU A CA 1
ATOM 1057 C C . GLU A 1 131 ? 26.721 42.668 6.092 1.00 25.67 131 GLU A C 1
ATOM 1058 O O . GLU A 1 131 ? 27.609 41.876 6.423 1.00 22.78 131 GLU A O 1
ATOM 1064 N N . GLN A 1 132 ? 26.143 42.653 4.902 1.00 23.26 132 GLN A N 1
ATOM 1065 C CA . GLN A 1 132 ? 26.528 41.698 3.879 1.00 25.04 132 GLN A CA 1
ATOM 1066 C C . GLN A 1 132 ? 26.458 42.457 2.571 1.00 25.01 132 GLN A C 1
ATOM 1067 O O . GLN A 1 132 ? 25.591 43.315 2.403 1.00 23.25 132 GLN A O 1
ATOM 1073 N N . ARG A 1 133 ? 27.369 42.159 1.652 1.00 28.37 133 ARG A N 1
ATOM 1074 C CA . ARG A 1 133 ? 27.367 42.842 0.365 1.00 27.21 133 ARG A CA 1
ATOM 1075 C C . ARG A 1 133 ? 27.803 41.956 -0.787 1.00 28.75 133 ARG A C 1
ATOM 1076 O O . ARG A 1 133 ? 28.676 41.094 -0.640 1.00 30.12 133 ARG A O 1
ATOM 1084 N N . ARG A 1 134 ? 27.176 42.174 -1.935 1.00 28.62 134 ARG A N 1
ATOM 1085 C CA . ARG A 1 134 ? 27.515 41.436 -3.136 1.00 30.92 134 ARG A CA 1
ATOM 1086 C C . ARG A 1 134 ? 28.189 42.400 -4.096 1.00 30.86 134 ARG A C 1
ATOM 1087 O O . ARG A 1 134 ? 27.535 43.275 -4.675 1.00 28.61 134 ARG A O 1
ATOM 1095 N N . PHE A 1 135 ? 29.499 42.236 -4.242 1.00 34.06 135 PHE A N 1
ATOM 1096 C CA . PHE A 1 135 ? 30.303 43.073 -5.124 1.00 35.08 135 PHE A CA 1
ATOM 1097 C C . PHE A 1 135 ? 30.232 42.512 -6.535 1.00 39.05 135 PHE A C 1
ATOM 1098 O O . PHE A 1 135 ? 30.010 41.314 -6.726 1.00 40.68 135 PHE A O 1
ATOM 1106 N N . ASP A 1 136 ? 30.424 43.374 -7.525 1.00 42.50 136 ASP A N 1
ATOM 1107 C CA . ASP A 1 136 ? 30.393 42.925 -8.906 1.00 48.75 136 ASP A CA 1
ATOM 1108 C C . ASP A 1 136 ? 31.800 42.493 -9.312 1.00 52.42 136 ASP A C 1
ATOM 1109 O O . ASP A 1 136 ? 32.720 43.309 -9.347 1.00 54.54 136 ASP A O 1
ATOM 1114 N N . ALA A 1 137 ? 31.962 41.206 -9.611 1.00 55.79 137 ALA A N 1
ATOM 1115 C CA . ALA A 1 137 ? 33.258 40.662 -10.011 1.00 57.81 137 ALA A CA 1
ATOM 1116 C C . ALA A 1 137 ? 33.909 41.497 -11.112 1.00 59.71 137 ALA A C 1
ATOM 1117 O O . ALA A 1 137 ? 33.226 42.054 -11.975 1.00 60.01 137 ALA A O 1
ATOM 1119 N N . VAL A 1 138 ? 35.236 41.575 -11.073 1.00 61.60 138 VAL A N 1
ATOM 1120 C CA . VAL A 1 138 ? 35.971 42.341 -12.063 1.00 62.10 138 VAL A CA 1
ATOM 1121 C C . VAL A 1 138 ? 37.463 42.320 -11.788 1.00 62.98 138 VAL A C 1
ATOM 1122 O O . VAL A 1 138 ? 37.913 42.773 -10.735 1.00 63.65 138 VAL A O 1
ATOM 1123 N N . GLN A 1 139 ? 38.230 41.794 -12.739 1.00 63.17 139 GLN A N 1
ATOM 1124 C CA . GLN A 1 139 ? 39.672 41.712 -12.582 1.00 62.87 139 GLN A CA 1
ATOM 1125 C C . GLN A 1 139 ? 40.343 43.030 -12.250 1.00 62.04 139 GLN A C 1
ATOM 1126 O O . GLN A 1 139 ? 40.728 43.783 -13.145 1.00 63.51 139 GLN A O 1
ATOM 1127 N N . GLY A 1 140 ? 40.492 43.304 -10.957 1.00 59.97 140 GLY A N 1
ATOM 1128 C CA . GLY A 1 140 ? 41.124 44.537 -10.528 1.00 57.29 140 GLY A CA 1
ATOM 1129 C C . GLY A 1 140 ? 41.248 44.642 -9.019 1.00 55.31 140 GLY A C 1
ATOM 1130 O O . GLY A 1 140 ? 40.990 43.679 -8.294 1.00 54.33 140 GLY A O 1
ATOM 1131 N N . LYS A 1 141 ? 41.645 45.823 -8.553 1.00 50.75 141 LYS A N 1
ATOM 1132 C CA . LYS A 1 141 ? 41.817 46.096 -7.130 1.00 48.58 141 LYS A CA 1
ATOM 1133 C C . LYS A 1 141 ? 40.494 46.593 -6.548 1.00 45.15 141 LYS A C 1
ATOM 1134 O O . LYS A 1 141 ? 40.142 47.767 -6.682 1.00 45.53 141 LYS A O 1
ATOM 1140 N N . GLN A 1 142 ? 39.768 45.688 -5.901 1.00 39.32 142 GLN A N 1
ATOM 1141 C CA . GLN A 1 142 ? 38.469 46.005 -5.317 1.00 35.06 142 GLN A CA 1
ATOM 1142 C C . GLN A 1 142 ? 38.525 46.225 -3.808 1.00 31.78 142 GLN A C 1
ATOM 1143 O O . GLN A 1 142 ? 39.087 45.415 -3.075 1.00 27.64 142 GLN A O 1
ATOM 1149 N N . LEU A 1 143 ? 37.926 47.321 -3.352 1.00 27.73 143 LEU A N 1
ATOM 1150 C CA . LEU A 1 143 ? 37.898 47.662 -1.933 1.00 25.87 143 LEU A CA 1
ATOM 1151 C C . LEU A 1 143 ? 36.751 46.933 -1.231 1.00 27.09 143 LEU A C 1
ATOM 1152 O O . LEU A 1 143 ? 35.584 47.113 -1.581 1.00 28.85 143 LEU A O 1
ATOM 1157 N N . VAL A 1 144 ? 37.086 46.116 -0.236 1.00 25.20 144 VAL A N 1
ATOM 1158 C CA . VAL A 1 144 ? 36.084 45.343 0.495 1.00 25.20 144 VAL A CA 1
ATOM 1159 C C . VAL A 1 144 ? 35.706 45.961 1.837 1.00 24.11 144 VAL A C 1
ATOM 1160 O O . VAL A 1 144 ? 34.524 46.025 2.186 1.00 23.83 144 VAL A O 1
ATOM 1164 N N . LEU A 1 145 ? 36.709 46.396 2.593 1.00 22.97 145 LEU A N 1
ATOM 1165 C CA . LEU A 1 145 ? 36.476 47.025 3.889 1.00 22.58 145 LEU A CA 1
ATOM 1166 C C . LEU A 1 145 ? 37.187 48.371 3.928 1.00 24.26 145 LEU A C 1
ATOM 1167 O O . LEU A 1 145 ? 38.243 48.539 3.324 1.00 24.40 145 LEU A O 1
ATOM 1172 N N . SER A 1 146 ? 36.592 49.323 4.637 1.00 26.98 146 SER A N 1
ATOM 1173 C CA . SER A 1 146 ? 37.150 50.662 4.787 1.00 29.33 146 SER A CA 1
ATOM 1174 C C . SER A 1 146 ? 36.596 51.286 6.059 1.00 29.31 146 SER A C 1
ATOM 1175 O O . SER A 1 146 ? 35.506 50.928 6.514 1.00 28.05 146 SER A O 1
ATOM 1178 N N . PRO A 1 147 ? 37.341 52.229 6.652 1.00 31.34 147 PRO A N 1
ATOM 1179 C CA . PRO A 1 147 ? 36.894 52.892 7.881 1.00 33.48 147 PRO A CA 1
ATOM 1180 C C . PRO A 1 147 ? 35.645 53.745 7.637 1.00 33.77 147 PRO A C 1
ATOM 1181 O O . PRO A 1 147 ? 34.805 53.901 8.520 1.00 33.19 147 PRO A O 1
ATOM 1185 N N . ASP A 1 148 ? 35.531 54.292 6.431 1.00 34.82 148 ASP A N 1
ATOM 1186 C CA . ASP A 1 148 ? 34.398 55.145 6.079 1.00 37.85 148 ASP A CA 1
ATOM 1187 C C . ASP A 1 148 ? 33.445 54.515 5.067 1.00 36.68 148 ASP A C 1
ATOM 1188 O O . ASP A 1 148 ? 32.489 55.155 4.629 1.00 38.60 148 ASP A O 1
ATOM 1193 N N . ALA A 1 149 ? 33.714 53.268 4.695 1.00 33.66 149 ALA A N 1
ATOM 1194 C CA . ALA A 1 149 ? 32.885 52.547 3.738 1.00 33.49 149 ALA A CA 1
ATOM 1195 C C . ALA A 1 149 ? 32.830 53.248 2.386 1.00 33.32 149 ALA A C 1
ATOM 1196 O O . ALA A 1 149 ? 31.797 53.249 1.717 1.00 33.32 149 ALA A O 1
ATOM 1198 N N . ARG A 1 150 ? 33.950 53.837 1.980 1.00 32.81 150 ARG A N 1
ATOM 1199 C CA . ARG A 1 150 ? 34.021 54.544 0.708 1.00 31.57 150 ARG A CA 1
ATOM 1200 C C . ARG A 1 150 ? 34.056 53.583 -0.470 1.00 32.49 150 ARG A C 1
ATOM 1201 O O . ARG A 1 150 ? 34.330 52.394 -0.312 1.00 30.66 150 ARG A O 1
ATOM 1209 N N . ASP A 1 151 ? 33.784 54.127 -1.652 1.00 31.56 151 ASP A N 1
ATOM 1210 C CA . ASP A 1 151 ? 33.803 53.380 -2.905 1.00 32.61 151 ASP A CA 1
ATOM 1211 C C . ASP A 1 151 ? 33.094 52.035 -2.896 1.00 32.26 151 ASP A C 1
ATOM 1212 O O . ASP A 1 151 ? 33.594 51.062 -3.461 1.00 31.91 151 ASP A O 1
ATOM 1217 N N . GLY A 1 152 ? 31.932 51.976 -2.261 1.00 31.32 152 GLY A N 1
ATOM 1218 C CA . GLY A 1 152 ? 31.175 50.737 -2.239 1.00 31.92 152 GLY A CA 1
ATOM 1219 C C . GLY A 1 152 ? 31.691 49.627 -1.342 1.00 31.07 152 GLY A C 1
ATOM 1220 O O . GLY A 1 152 ? 31.255 48.480 -1.463 1.00 32.30 152 GLY A O 1
ATOM 1221 N N . SER A 1 153 ? 32.606 49.954 -0.439 1.00 29.12 153 SER A N 1
ATOM 1222 C CA . SER A 1 153 ? 33.149 48.958 0.475 1.00 28.88 153 SER A CA 1
ATOM 1223 C C . SER A 1 153 ? 32.276 48.876 1.730 1.00 30.59 153 SER A C 1
ATOM 1224 O O . SER A 1 153 ? 31.429 49.742 1.967 1.00 30.13 153 SER A O 1
ATOM 1227 N N . LEU A 1 154 ? 32.483 47.832 2.526 1.00 28.42 154 LEU A N 1
ATOM 1228 C CA . LEU A 1 154 ? 31.736 47.659 3.765 1.00 27.29 154 LEU A CA 1
ATOM 1229 C C . LEU A 1 154 ? 32.500 48.372 4.876 1.00 29.16 154 LEU A C 1
ATOM 1230 O O . LEU A 1 154 ? 33.734 48.390 4.880 1.00 27.55 154 LEU A O 1
ATOM 1235 N N . LYS A 1 155 ? 31.778 48.964 5.821 1.00 28.45 155 LYS A N 1
ATOM 1236 C CA . LYS A 1 155 ? 32.438 49.667 6.913 1.00 28.47 155 LYS A CA 1
ATOM 1237 C C . LYS A 1 155 ? 33.064 48.720 7.923 1.00 26.29 155 LYS A C 1
ATOM 1238 O O . LYS A 1 155 ? 32.524 47.658 8.225 1.00 25.39 155 LYS A O 1
ATOM 1244 N N . VAL A 1 156 ? 34.222 49.114 8.433 1.00 28.33 156 VAL A N 1
ATOM 1245 C CA . VAL A 1 156 ? 34.922 48.335 9.439 1.00 28.52 156 VAL A CA 1
ATOM 1246 C C . VAL 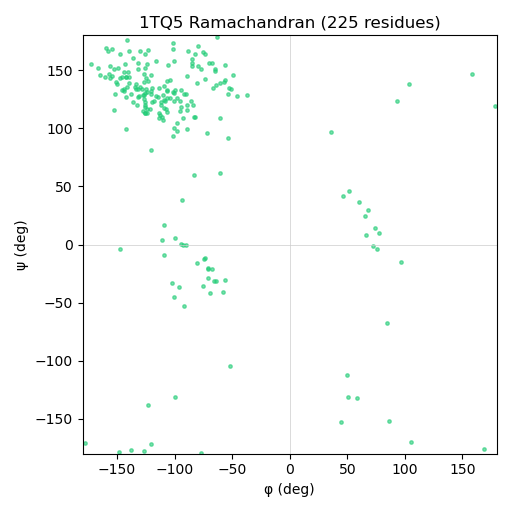A 1 156 ? 35.322 49.352 10.499 1.00 29.50 156 VAL A C 1
ATOM 1247 O O . VAL A 1 156 ? 35.793 50.439 10.172 1.00 27.31 156 VAL A O 1
ATOM 1251 N N . HIS A 1 157 ? 35.099 49.012 11.765 1.00 29.65 157 HIS A N 1
ATOM 1252 C CA . HIS A 1 157 ? 35.424 49.906 12.874 1.00 33.65 157 HIS A CA 1
ATOM 1253 C C . HIS A 1 157 ? 36.892 49.809 13.271 1.00 31.58 157 HIS A C 1
ATOM 1254 O O . HIS A 1 157 ? 37.226 49.469 14.406 1.00 31.06 157 HIS A O 1
ATOM 1261 N N . GLN A 1 158 ? 37.766 50.118 12.322 1.00 29.91 158 GLN A N 1
ATOM 1262 C CA . GLN A 1 158 ? 39.199 50.065 12.552 1.00 30.85 158 GLN A CA 1
ATOM 1263 C C . GLN A 1 158 ? 39.872 50.821 11.417 1.00 30.25 158 GLN A C 1
ATOM 1264 O O . GLN A 1 158 ? 39.379 50.821 10.288 1.00 32.36 158 GLN A O 1
ATOM 1270 N N . ASP A 1 159 ? 40.976 51.490 11.723 1.00 29.98 159 ASP A N 1
ATOM 1271 C CA . ASP A 1 159 ? 41.710 52.249 10.717 1.00 31.10 159 ASP A CA 1
ATOM 1272 C C . ASP A 1 159 ? 42.411 51.273 9.777 1.00 31.25 159 ASP A C 1
ATOM 1273 O O . ASP A 1 159 ? 43.638 51.175 9.774 1.00 32.14 159 ASP A O 1
ATOM 1286 N N . GLU A 1 161 ? 42.111 49.057 5.710 1.00 29.03 161 GLU A N 1
ATOM 1287 C CA . GLU A 1 161 ? 41.477 48.824 4.422 1.00 28.26 161 GLU A CA 1
ATOM 1288 C C . GLU A 1 161 ? 41.800 47.403 3.972 1.00 26.54 161 GLU A C 1
ATOM 1289 O O . GLU A 1 161 ? 42.901 46.905 4.208 1.00 25.25 161 GLU A O 1
ATOM 1295 N N . LEU A 1 162 ? 40.836 46.760 3.326 1.00 22.00 162 LEU A N 1
ATOM 1296 C CA . LEU A 1 162 ? 41.006 45.407 2.815 1.00 20.54 162 LEU A CA 1
ATOM 1297 C C . LEU A 1 162 ? 40.618 45.408 1.343 1.00 20.74 162 LEU A C 1
ATOM 1298 O O . LEU A 1 162 ? 39.551 45.894 0.971 1.00 19.84 162 LEU A O 1
ATOM 1303 N N . TYR A 1 163 ? 41.499 44.872 0.511 1.00 19.98 163 TYR A N 1
ATOM 1304 C CA . TYR A 1 163 ? 41.259 44.797 -0.920 1.00 21.68 163 TYR A CA 1
ATOM 1305 C C . TYR A 1 163 ? 41.280 43.349 -1.381 1.00 21.17 163 TYR A C 1
ATOM 1306 O O . TYR A 1 163 ? 42.022 42.527 -0.837 1.00 18.93 163 TYR A O 1
ATOM 1315 N N . ARG A 1 164 ? 40.445 43.038 -2.365 1.00 20.38 164 ARG A N 1
ATOM 1316 C CA . ARG A 1 164 ? 40.444 41.718 -2.975 1.00 22.81 164 ARG A CA 1
ATOM 1317 C C . ARG A 1 164 ? 41.069 42.046 -4.328 1.00 25.01 164 ARG A C 1
ATOM 1318 O O . ARG A 1 164 ? 40.512 42.820 -5.104 1.00 24.19 164 ARG A O 1
ATOM 1326 N N . TRP A 1 165 ? 42.235 41.469 -4.593 1.00 26.52 165 TRP A N 1
ATOM 1327 C CA . TRP A 1 165 ? 42.971 41.748 -5.816 1.00 29.92 165 TRP A CA 1
ATOM 1328 C C . TRP A 1 165 ? 43.040 40.549 -6.759 1.00 32.07 165 TRP A C 1
ATOM 1329 O O . TRP A 1 165 ? 43.701 39.552 -6.461 1.00 28.20 165 TRP A O 1
ATOM 1340 N N . ALA A 1 166 ? 42.356 40.643 -7.894 1.00 32.19 166 ALA A N 1
ATOM 1341 C CA . ALA A 1 166 ? 42.387 39.565 -8.875 1.00 33.69 166 ALA A CA 1
ATO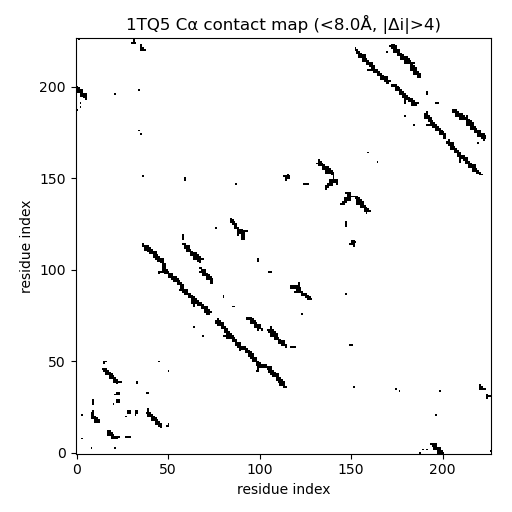M 1342 C C . ALA A 1 166 ? 43.416 39.950 -9.934 1.00 34.07 166 ALA A 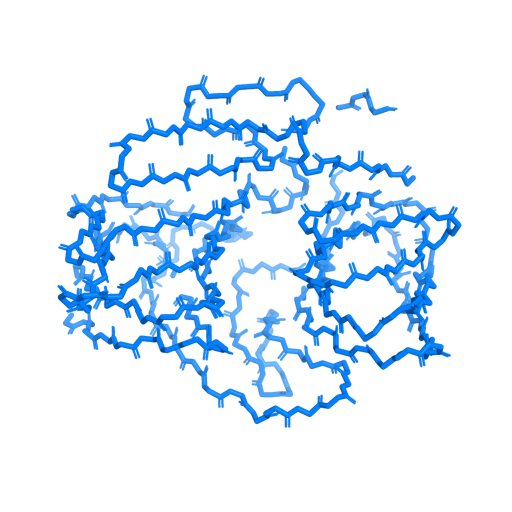C 1
ATOM 1343 O O . ALA A 1 166 ? 43.353 41.040 -10.498 1.00 33.14 166 ALA A O 1
ATOM 1345 N N . LEU A 1 167 ? 44.372 39.064 -10.189 1.00 34.31 167 LEU A N 1
ATOM 1346 C CA . LEU A 1 167 ? 45.412 39.338 -11.176 1.00 36.10 167 LEU A CA 1
ATOM 1347 C C . LEU A 1 167 ? 45.554 38.222 -12.197 1.00 35.03 167 LEU A C 1
ATOM 1348 O O . LEU A 1 167 ? 45.588 37.046 -11.847 1.00 36.93 167 LEU A O 1
ATOM 1353 N N . LEU A 1 168 ? 45.637 38.603 -13.464 1.00 34.03 168 LEU A N 1
ATOM 1354 C CA . LEU A 1 168 ? 45.808 37.637 -14.538 1.00 34.76 168 LEU A CA 1
ATOM 1355 C C . LEU A 1 168 ? 47.291 37.299 -14.608 1.00 30.87 168 LEU A C 1
ATOM 1356 O O . LEU A 1 168 ? 48.123 38.015 -14.051 1.00 28.38 168 LEU A O 1
ATOM 1361 N N . LYS A 1 169 ? 47.620 36.211 -15.291 1.00 31.72 169 LYS A N 1
ATOM 1362 C CA . LYS A 1 169 ? 49.007 35.797 -15.432 1.00 34.15 169 LYS A CA 1
ATOM 1363 C C . LYS A 1 169 ? 49.827 36.933 -16.046 1.00 36.98 169 LYS A C 1
ATOM 1364 O O . LYS A 1 169 ? 49.349 37.647 -16.928 1.00 36.85 169 LYS A O 1
ATOM 1370 N N . ASP A 1 170 ? 51.054 37.101 -15.563 1.00 38.69 170 ASP A N 1
ATOM 1371 C CA . ASP A 1 170 ? 51.957 38.144 -16.049 1.00 41.30 170 ASP A CA 1
ATOM 1372 C C . ASP A 1 170 ? 51.515 39.576 -15.748 1.00 41.01 170 ASP A C 1
ATOM 1373 O O . ASP A 1 170 ? 52.116 40.532 -16.242 1.00 40.29 170 ASP A O 1
ATOM 1378 N N . GLU A 1 171 ? 50.469 39.731 -14.945 1.00 40.13 171 GLU A N 1
ATOM 1379 C CA . GLU A 1 171 ? 49.990 41.061 -14.586 1.00 41.47 171 GLU A CA 1
ATOM 1380 C C . GLU A 1 171 ? 50.802 41.575 -13.402 1.00 40.89 171 GLU A C 1
ATOM 1381 O O . GLU A 1 171 ? 51.420 40.795 -12.680 1.00 38.97 171 GLU A O 1
ATOM 1387 N N . GLN A 1 172 ? 50.811 42.887 -13.210 1.00 42.57 172 GLN A N 1
ATOM 1388 C CA . GLN A 1 172 ? 51.564 43.481 -12.115 1.00 43.70 172 GLN A CA 1
ATOM 1389 C C . GLN A 1 172 ? 50.997 44.824 -11.678 1.00 44.00 172 GLN A C 1
ATOM 1390 O O . GLN A 1 172 ? 50.497 45.601 -12.496 1.00 41.91 172 GLN A O 1
ATOM 1396 N N . SER A 1 173 ? 51.083 45.093 -10.381 1.00 42.96 173 SER A N 1
ATOM 1397 C CA . SER A 1 173 ? 50.601 46.351 -9.830 1.00 44.48 173 SER A CA 1
ATOM 1398 C C . SER A 1 173 ? 51.425 46.774 -8.626 1.00 43.21 173 SER A C 1
ATOM 1399 O O . SER A 1 173 ? 52.382 46.099 -8.249 1.00 41.67 173 SER A O 1
ATOM 1402 N N . VAL A 1 174 ? 51.044 47.900 -8.034 1.00 43.12 174 VAL A N 1
ATOM 1403 C CA . VAL A 1 174 ? 51.742 48.447 -6.876 1.00 43.66 174 VAL A CA 1
ATOM 1404 C C . VAL A 1 174 ? 50.766 49.162 -5.947 1.00 42.69 174 VAL A C 1
ATOM 1405 O O . VAL A 1 174 ? 49.818 49.797 -6.406 1.00 41.38 174 VAL A O 1
ATOM 1409 N N . HIS A 1 175 ? 51.006 49.048 -4.645 1.00 43.72 175 HIS A N 1
ATOM 1410 C CA . HIS A 1 175 ? 50.178 49.705 -3.635 1.00 44.60 175 HIS A CA 1
ATOM 1411 C C . HIS A 1 175 ? 51.124 50.529 -2.760 1.00 45.08 175 HIS A C 1
ATOM 1412 O O . HIS A 1 175 ? 52.057 49.987 -2.168 1.00 41.93 175 HIS A O 1
ATOM 1419 N N . GLN A 1 176 ? 50.878 51.835 -2.683 1.00 47.59 176 GLN A N 1
ATOM 1420 C CA . GLN A 1 176 ? 51.719 52.745 -1.907 1.00 50.52 176 GLN A CA 1
ATOM 1421 C C . GLN A 1 176 ? 51.970 52.331 -0.457 1.00 52.13 176 GLN A C 1
ATOM 1422 O O . GLN A 1 176 ? 52.770 51.431 -0.202 1.00 55.58 176 GLN A O 1
ATOM 1428 N N . ILE A 1 177 ? 51.297 52.996 0.482 1.00 53.12 177 ILE A N 1
ATOM 1429 C CA . ILE A 1 177 ? 51.438 52.734 1.920 1.00 53.35 177 ILE A CA 1
ATOM 1430 C C . ILE A 1 177 ? 52.492 53.655 2.522 1.00 54.32 177 ILE A C 1
ATOM 1431 O O . ILE A 1 177 ? 53.640 53.670 2.081 1.00 54.02 177 ILE A O 1
ATOM 1436 N N . ALA A 1 178 ? 52.104 54.416 3.538 1.00 55.83 178 ALA A N 1
ATOM 1437 C CA . ALA A 1 178 ? 53.027 55.346 4.179 1.00 56.13 178 ALA A CA 1
ATOM 1438 C C . ALA A 1 178 ? 53.220 55.064 5.664 1.00 54.68 178 ALA A C 1
ATOM 1439 O O . ALA A 1 178 ? 52.759 54.044 6.184 1.00 52.62 178 ALA A O 1
ATOM 1441 N N . ALA A 1 179 ? 53.914 55.982 6.333 1.00 52.89 179 ALA A N 1
ATOM 1442 C CA . ALA A 1 179 ? 54.170 55.859 7.757 1.00 50.84 179 ALA A CA 1
ATOM 1443 C C . ALA A 1 179 ? 54.608 54.478 8.201 1.00 47.35 179 ALA A C 1
ATOM 1444 O O . ALA 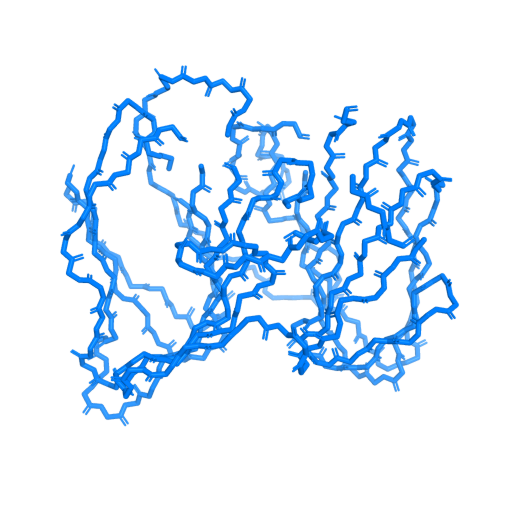A 1 179 ? 55.207 53.726 7.430 1.00 46.97 179 ALA A O 1
ATOM 1445 N N . GLU A 1 180 ? 54.316 54.146 9.453 1.00 44.24 180 GLU A N 1
ATOM 1446 C CA . GLU A 1 180 ? 54.688 52.845 9.968 1.00 41.20 180 GLU A CA 1
ATOM 1447 C C . GLU A 1 180 ? 53.555 51.851 9.809 1.00 37.99 180 GLU A C 1
ATOM 1448 O O . GLU A 1 180 ? 53.332 51.012 10.681 1.00 39.64 180 GLU A O 1
ATOM 1449 N N . ARG A 1 181 ? 52.838 51.941 8.692 1.00 34.10 181 ARG A N 1
ATOM 1450 C CA . ARG A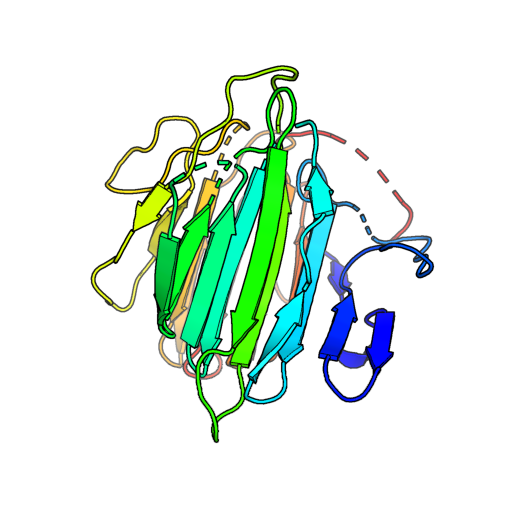 1 181 ? 51.723 51.040 8.443 1.00 32.74 181 ARG A CA 1
ATOM 1451 C C . ARG A 1 181 ? 52.219 49.672 8.001 1.00 31.97 181 ARG A C 1
ATOM 1452 O O . ARG A 1 181 ? 53.288 49.547 7.405 1.00 28.79 181 ARG A O 1
ATOM 1460 N N . ARG A 1 182 ? 51.434 48.646 8.304 1.00 30.38 182 ARG A N 1
ATOM 1461 C CA . ARG A 1 182 ? 51.805 47.288 7.961 1.00 29.87 182 ARG A CA 1
ATOM 1462 C C . ARG A 1 182 ? 50.833 46.669 6.970 1.00 28.81 182 ARG A C 1
ATOM 1463 O O . ARG A 1 182 ? 49.688 47.103 6.854 1.00 24.12 182 ARG A O 1
ATOM 1471 N N . VAL A 1 183 ? 51.299 45.647 6.261 1.00 24.70 183 VAL A N 1
ATOM 1472 C CA . VAL A 1 183 ? 50.475 44.980 5.268 1.00 23.13 183 VAL A CA 1
ATOM 1473 C C . VAL A 1 183 ? 50.542 43.464 5.337 1.00 21.07 183 VAL A C 1
ATOM 1474 O O . VAL A 1 183 ? 51.616 42.879 5.485 1.00 21.40 183 VAL A O 1
ATOM 1478 N N . TRP A 1 184 ? 49.379 42.833 5.239 1.00 18.07 184 TRP A N 1
ATOM 1479 C CA . TRP A 1 184 ? 49.324 41.388 5.220 1.00 17.59 184 TRP A CA 1
ATOM 1480 C C . TRP A 1 184 ? 48.672 40.993 3.917 1.00 16.46 184 TRP A C 1
ATOM 1481 O O . TRP A 1 184 ? 47.618 41.518 3.543 1.00 17.53 184 TRP A O 1
ATOM 1492 N N . ILE A 1 185 ? 49.323 40.092 3.204 1.00 17.94 185 ILE A N 1
ATOM 1493 C CA . ILE A 1 185 ? 48.766 39.616 1.962 1.00 15.50 185 ILE A CA 1
ATOM 1494 C C . ILE A 1 185 ? 48.519 38.127 2.109 1.00 12.92 185 ILE A C 1
ATOM 1495 O O . ILE A 1 185 ? 49.434 37.358 2.428 1.00 12.08 185 ILE A O 1
ATOM 1500 N N . GLN A 1 186 ? 47.271 37.734 1.884 1.00 13.98 186 GLN A N 1
ATOM 1501 C CA . GLN A 1 186 ? 46.865 36.341 1.964 1.00 15.47 186 GLN A CA 1
ATOM 1502 C C . GLN A 1 186 ? 46.520 35.909 0.542 1.00 15.31 186 GLN A C 1
ATOM 1503 O O . GLN A 1 186 ? 45.638 36.499 -0.093 1.00 16.12 186 GLN A O 1
ATOM 1509 N N . VAL A 1 187 ? 47.223 34.900 0.036 1.00 16.70 187 VAL A N 1
ATOM 1510 C CA . VAL A 1 187 ? 46.951 34.418 -1.308 1.00 18.60 187 VAL A CA 1
ATOM 1511 C C . VAL A 1 187 ? 45.774 33.439 -1.248 1.00 17.34 187 VAL A C 1
ATOM 1512 O O . VAL A 1 187 ? 45.895 32.336 -0.710 1.00 20.48 187 VAL A O 1
ATOM 1516 N N . VAL A 1 188 ? 44.629 33.856 -1.777 1.00 19.57 188 VAL A N 1
ATOM 1517 C CA . VAL A 1 188 ? 43.461 32.990 -1.793 1.00 22.10 188 VAL A CA 1
ATOM 1518 C C . VAL A 1 188 ? 43.732 31.854 -2.775 1.00 22.05 188 VAL A C 1
ATOM 1519 O O . VAL A 1 188 ? 43.425 30.689 -2.504 1.00 21.89 188 VAL A O 1
ATOM 1523 N N . LYS A 1 189 ? 44.328 32.189 -3.913 1.00 25.64 189 LYS A N 1
ATOM 1524 C CA . LYS A 1 189 ? 44.651 31.175 -4.908 1.00 26.25 189 LYS A CA 1
ATOM 1525 C C . LYS A 1 189 ? 45.607 31.714 -5.960 1.00 26.02 189 LYS A C 1
ATOM 1526 O O . LYS A 1 189 ? 45.628 32.906 -6.238 1.00 25.48 189 LYS A O 1
ATOM 1532 N N . GLY A 1 190 ? 46.405 30.825 -6.538 1.00 27.08 190 GLY A N 1
ATOM 1533 C CA . GLY A 1 190 ? 47.341 31.240 -7.561 1.00 26.65 190 GLY A CA 1
ATOM 1534 C C . GLY A 1 190 ? 48.773 31.285 -7.074 1.00 26.78 190 GLY A C 1
ATOM 1535 O O . GLY A 1 190 ? 49.086 30.812 -5.984 1.00 27.49 190 GLY A O 1
ATOM 1536 N N . ASN A 1 191 ? 49.643 31.859 -7.893 1.00 27.05 191 ASN A N 1
ATOM 1537 C CA . ASN A 1 191 ? 51.060 31.965 -7.573 1.00 27.37 191 ASN A CA 1
ATOM 1538 C C . ASN A 1 191 ? 51.496 33.388 -7.859 1.00 26.95 191 ASN A C 1
ATOM 1539 O O . ASN A 1 191 ? 51.388 33.856 -8.995 1.00 27.34 191 ASN A O 1
ATOM 1544 N N . VAL A 1 192 ? 51.981 34.079 -6.834 1.00 23.72 192 VAL A N 1
ATOM 1545 C CA . VAL A 1 192 ? 52.425 35.449 -7.017 1.00 21.04 192 VAL A CA 1
ATOM 1546 C C . VAL A 1 192 ? 53.815 35.672 -6.436 1.00 21.93 192 VAL A C 1
ATOM 1547 O O . VAL A 1 192 ? 54.351 34.830 -5.709 1.00 20.35 192 VAL A O 1
ATOM 1551 N N . THR A 1 193 ? 54.402 36.806 -6.796 1.00 21.77 193 THR A N 1
ATOM 1552 C CA . THR A 1 193 ? 55.715 37.203 -6.304 1.00 22.90 193 THR A CA 1
ATOM 1553 C C . THR A 1 193 ? 55.477 38.595 -5.746 1.00 23.49 193 THR A C 1
ATOM 1554 O O . THR A 1 193 ? 54.970 39.464 -6.445 1.00 23.92 193 THR A O 1
ATOM 1558 N N . ILE A 1 194 ? 55.827 38.796 -4.482 1.00 24.14 194 ILE A N 1
ATOM 1559 C CA . ILE A 1 194 ? 55.620 40.080 -3.826 1.00 24.46 194 ILE A CA 1
ATOM 1560 C C . ILE A 1 194 ? 56.913 40.595 -3.192 1.00 23.86 194 ILE A C 1
ATOM 1561 O O . ILE A 1 194 ? 57.449 39.990 -2.257 1.00 20.39 194 ILE A O 1
ATOM 1566 N N . ASN A 1 195 ? 57.414 41.714 -3.707 1.00 22.49 195 ASN A N 1
ATOM 1567 C CA . ASN A 1 195 ? 58.650 42.298 -3.193 1.00 24.30 195 ASN A CA 1
ATOM 1568 C C . ASN A 1 195 ? 59.747 41.233 -3.141 1.00 22.61 195 ASN A C 1
ATOM 1569 O O . ASN A 1 195 ? 60.442 41.082 -2.132 1.00 23.76 195 ASN A O 1
ATOM 1574 N N . GLY A 1 196 ? 59.868 40.478 -4.229 1.00 21.97 196 GLY A N 1
ATOM 1575 C CA . GLY A 1 196 ? 60.889 39.448 -4.329 1.00 21.30 196 GLY A CA 1
ATOM 1576 C C . GLY A 1 196 ? 60.646 38.140 -3.602 1.00 21.83 196 GLY A C 1
ATOM 1577 O O . GLY A 1 196 ? 61.553 37.314 -3.510 1.00 22.87 196 GLY A O 1
ATOM 1578 N N . VAL A 1 197 ? 59.432 37.937 -3.095 1.00 20.27 197 VAL A N 1
ATOM 1579 C CA . VAL A 1 197 ? 59.110 36.720 -2.366 1.00 18.35 197 VAL A CA 1
ATOM 1580 C C . VAL A 1 197 ? 57.976 35.964 -3.043 1.00 17.67 197 VAL A C 1
ATOM 1581 O O . VAL A 1 197 ? 56.897 36.506 -3.243 1.00 19.30 197 VAL A O 1
ATOM 1585 N N . LYS A 1 198 ? 58.222 34.712 -3.407 1.00 18.54 198 LYS A N 1
ATOM 1586 C CA . LYS A 1 198 ? 57.183 33.922 -4.056 1.00 23.59 198 LYS A CA 1
ATOM 1587 C C . LYS A 1 198 ? 56.206 33.366 -3.027 1.00 25.17 198 LYS A C 1
ATOM 1588 O O . LYS A 1 198 ? 56.606 32.934 -1.940 1.00 21.54 198 LYS A O 1
ATOM 1594 N N . ALA A 1 199 ? 54.923 33.406 -3.370 1.00 22.99 199 ALA A N 1
ATOM 1595 C CA . ALA A 1 199 ? 53.867 32.898 -2.498 1.00 22.65 199 ALA A CA 1
ATOM 1596 C C . ALA A 1 199 ? 52.830 32.170 -3.342 1.00 23.63 199 ALA A C 1
ATOM 1597 O O . ALA A 1 199 ? 52.549 32.567 -4.471 1.00 25.42 199 ALA A O 1
ATOM 1599 N N . SER A 1 200 ? 52.265 31.100 -2.796 1.00 24.09 200 SER A N 1
ATOM 1600 C CA . SER A 1 200 ? 51.252 30.347 -3.523 1.00 26.21 200 SER A CA 1
ATOM 1601 C C . SER A 1 200 ? 49.983 30.196 -2.691 1.00 25.22 200 SER A C 1
ATOM 1602 O O . SER A 1 200 ? 49.885 30.728 -1.586 1.00 24.88 200 SER A O 1
ATOM 1605 N N . THR A 1 201 ? 49.012 29.477 -3.236 1.00 23.94 201 THR A N 1
ATOM 1606 C CA . THR A 1 201 ? 47.738 29.258 -2.569 1.00 23.55 201 THR A CA 1
ATOM 1607 C C . THR A 1 201 ? 47.865 29.079 -1.050 1.00 20.47 201 THR A C 1
ATOM 1608 O O . THR A 1 201 ? 48.671 28.286 -0.565 1.00 18.76 201 THR A O 1
ATOM 1612 N N . SER A 1 202 ? 47.076 29.857 -0.314 1.00 19.70 202 SER A N 1
ATOM 1613 C CA . SER A 1 202 ? 47.027 29.805 1.150 1.00 20.77 202 SER A CA 1
ATOM 1614 C C . SER A 1 202 ? 48.202 30.371 1.925 1.00 21.36 202 SER A C 1
ATOM 1615 O O . SER A 1 202 ? 48.180 30.364 3.163 1.00 20.04 202 SER A O 1
ATOM 1618 N N . ASP A 1 203 ? 49.221 30.860 1.222 1.00 18.78 203 ASP A N 1
ATOM 1619 C CA . ASP A 1 203 ? 50.367 31.462 1.902 1.00 18.71 203 ASP A CA 1
ATOM 1620 C C . ASP A 1 203 ? 50.020 32.877 2.330 1.00 17.14 203 ASP A C 1
ATOM 1621 O O . ASP A 1 203 ? 49.186 33.540 1.713 1.00 15.95 203 ASP A O 1
ATOM 1626 N N . GLY A 1 204 ? 50.689 33.345 3.375 1.00 16.86 204 GLY A N 1
ATOM 1627 C CA . GLY A 1 204 ? 50.472 34.696 3.845 1.00 16.10 204 GLY A CA 1
ATOM 1628 C C . GLY A 1 204 ? 51.815 35.388 3.898 1.00 17.55 204 GLY A C 1
ATOM 1629 O O . GLY A 1 204 ? 52.845 34.725 4.074 1.00 16.80 204 GLY A O 1
ATOM 1630 N N . LEU A 1 205 ? 51.809 36.709 3.743 1.00 15.90 205 LEU A N 1
ATOM 1631 C CA . LEU A 1 205 ? 53.030 37.505 3.769 1.00 17.32 205 LEU A CA 1
ATOM 1632 C C . LEU A 1 205 ? 52.872 38.700 4.704 1.00 19.37 205 LEU A C 1
ATOM 1633 O O . LEU A 1 205 ? 51.911 39.453 4.583 1.00 20.15 205 LEU A O 1
ATOM 1638 N N . ALA A 1 206 ? 53.810 38.861 5.635 1.00 17.08 206 ALA A N 1
ATOM 1639 C CA . ALA A 1 206 ? 53.800 39.986 6.569 1.00 15.75 206 ALA A CA 1
ATOM 1640 C C . ALA A 1 206 ? 54.813 40.990 6.030 1.00 17.49 206 ALA A C 1
ATOM 1641 O O . ALA A 1 206 ? 55.955 40.630 5.722 1.00 17.73 206 ALA A O 1
ATOM 1643 N N . ILE A 1 207 ? 54.405 42.250 5.919 1.00 17.18 207 ILE A N 1
ATOM 1644 C CA . ILE A 1 207 ? 55.285 43.276 5.375 1.00 20.80 207 ILE A CA 1
ATOM 1645 C C . ILE A 1 207 ? 55.154 44.597 6.108 1.00 21.33 207 ILE A C 1
ATOM 1646 O O . ILE A 1 207 ? 54.051 45.042 6.393 1.00 20.13 207 ILE A O 1
ATOM 1651 N N . TRP A 1 208 ? 56.284 45.227 6.405 1.00 23.98 208 TRP A N 1
ATOM 1652 C CA . TRP A 1 208 ? 56.268 46.522 7.066 1.00 27.32 208 TRP A CA 1
ATOM 1653 C C . TRP A 1 208 ? 57.602 47.217 6.835 1.00 28.89 208 TRP A C 1
ATOM 1654 O O . TRP A 1 208 ? 58.550 46.603 6.341 1.00 31.11 208 TRP A O 1
ATOM 1665 N N . ASP A 1 209 ? 57.673 48.496 7.187 1.00 29.71 209 ASP A N 1
ATOM 1666 C CA . ASP A 1 209 ? 58.884 49.281 6.986 1.00 32.69 209 ASP A CA 1
ATOM 1667 C C . ASP A 1 209 ? 59.164 49.426 5.494 1.00 33.04 209 ASP A C 1
ATOM 1668 O O . ASP A 1 209 ? 60.303 49.636 5.079 1.00 34.21 209 ASP A O 1
ATOM 1673 N N . GLU A 1 210 ? 58.109 49.303 4.697 1.00 35.60 210 GLU A N 1
ATOM 1674 C CA . GLU A 1 210 ? 58.204 49.442 3.250 1.00 37.67 210 GLU A CA 1
ATOM 1675 C C . GLU A 1 210 ? 57.221 50.528 2.819 1.00 37.12 210 GLU A C 1
ATOM 1676 O O . GLU A 1 210 ? 56.236 50.789 3.513 1.00 37.93 210 GLU A O 1
ATOM 1682 N N . GLN A 1 211 ? 57.484 51.157 1.679 1.00 33.81 211 GLN A N 1
ATOM 1683 C CA . GLN A 1 211 ? 56.611 52.217 1.187 1.00 35.85 211 GLN A CA 1
ATOM 1684 C C . GLN A 1 211 ? 55.806 51.808 -0.042 1.00 34.02 211 GLN A C 1
ATOM 1685 O O . GLN A 1 211 ? 54.910 52.531 -0.469 1.00 35.94 211 GLN A O 1
ATOM 1691 N N . ALA A 1 212 ? 56.121 50.646 -0.606 1.00 32.84 212 ALA A N 1
ATOM 1692 C CA . ALA A 1 212 ? 55.414 50.163 -1.788 1.00 32.96 212 ALA A CA 1
ATOM 1693 C C . ALA A 1 212 ? 55.368 48.642 -1.867 1.00 32.67 212 ALA A C 1
ATOM 1694 O O . ALA A 1 212 ? 56.343 47.958 -1.562 1.00 33.55 212 ALA A O 1
ATOM 1696 N N . ILE A 1 213 ? 54.221 48.117 -2.275 1.00 31.23 213 ILE A N 1
ATOM 1697 C CA . ILE A 1 213 ? 54.047 46.679 -2.419 1.00 31.10 213 ILE A CA 1
ATOM 1698 C C . ILE A 1 213 ? 53.970 46.392 -3.912 1.00 29.84 213 ILE A C 1
ATOM 1699 O O . ILE A 1 213 ? 53.069 46.883 -4.596 1.00 29.73 213 ILE A O 1
ATOM 1704 N N . SER A 1 214 ? 54.929 45.623 -4.416 1.00 29.14 214 SER A N 1
ATOM 1705 C CA . SER A 1 214 ? 54.972 45.261 -5.832 1.00 28.17 214 SER A CA 1
ATOM 1706 C C . SER A 1 214 ? 54.498 43.830 -5.954 1.00 27.44 214 SER A C 1
ATOM 1707 O O . SER A 1 214 ? 55.026 42.931 -5.302 1.00 25.13 214 SER A O 1
ATOM 1710 N N . ILE A 1 215 ? 53.501 43.620 -6.798 1.00 28.04 215 ILE A N 1
ATOM 1711 C CA . ILE A 1 215 ? 52.949 42.299 -6.975 1.00 30.02 215 ILE A CA 1
ATOM 1712 C C . ILE A 1 215 ? 52.987 41.868 -8.437 1.00 29.91 215 ILE A C 1
ATOM 1713 O O . ILE A 1 215 ? 52.604 42.623 -9.331 1.00 31.43 215 ILE A O 1
ATOM 1718 N N . HIS A 1 216 ? 53.480 40.658 -8.670 1.00 28.03 216 HIS A N 1
ATOM 1719 C CA . HIS A 1 216 ? 53.546 40.089 -10.009 1.00 27.53 216 HIS A CA 1
ATOM 1720 C C . HIS A 1 216 ? 52.867 38.724 -9.957 1.00 27.44 216 HIS A C 1
ATOM 1721 O O . HIS A 1 216 ? 53.178 37.904 -9.093 1.00 25.52 216 HIS A O 1
ATOM 1728 N N . ALA A 1 217 ? 51.932 38.482 -10.871 1.00 27.99 217 ALA A N 1
ATOM 1729 C CA . ALA A 1 217 ? 51.219 37.206 -10.897 1.00 27.86 217 ALA A CA 1
ATOM 1730 C C . ALA A 1 217 ? 51.869 36.209 -11.854 1.00 31.62 217 ALA A C 1
ATOM 1731 O O . ALA A 1 217 ? 51.942 36.448 -13.060 1.00 29.31 217 ALA A O 1
ATOM 1733 N N . ASP A 1 218 ? 52.333 35.087 -11.309 1.00 33.69 218 ASP A N 1
ATOM 1734 C CA . ASP A 1 218 ? 52.981 34.056 -12.110 1.00 35.50 218 ASP A CA 1
ATOM 1735 C C . ASP A 1 218 ? 51.927 33.189 -12.802 1.00 36.08 218 ASP A C 1
ATOM 1736 O O . ASP A 1 218 ? 52.225 32.445 -13.739 1.00 37.43 218 ASP A O 1
ATOM 1741 N N . SER A 1 219 ? 50.695 33.295 -12.315 1.00 34.00 219 SER A N 1
ATOM 1742 C CA . SER A 1 219 ? 49.548 32.584 -12.866 1.00 34.14 219 SER A CA 1
ATOM 1743 C C . SER A 1 219 ? 48.337 33.395 -12.420 1.00 34.00 219 SER A C 1
ATOM 1744 O O . SER A 1 219 ? 48.473 34.268 -11.565 1.00 32.50 219 SER A O 1
ATOM 1747 N N . ASP A 1 220 ? 47.167 33.146 -13.002 1.00 32.08 220 ASP A N 1
ATOM 1748 C CA . ASP A 1 220 ? 45.977 33.887 -12.594 1.00 32.03 220 ASP A CA 1
ATOM 1749 C C . ASP A 1 220 ? 45.879 33.711 -11.087 1.00 29.44 220 ASP A C 1
ATOM 1750 O O . ASP A 1 220 ? 45.935 32.591 -10.587 1.00 27.29 220 ASP A O 1
ATOM 1755 N N . SER A 1 221 ? 45.733 34.809 -10.361 1.00 27.16 221 SER A N 1
ATOM 1756 C CA . SER A 1 221 ? 45.669 34.715 -8.914 1.00 28.28 221 SER A CA 1
ATOM 1757 C C . SER A 1 221 ? 44.673 35.676 -8.297 1.00 26.91 221 SER A C 1
ATOM 1758 O O . SER A 1 221 ? 44.049 36.487 -8.984 1.00 26.31 221 SER A O 1
ATOM 1761 N N . GLU A 1 222 ? 44.533 35.565 -6.981 1.00 24.45 222 GLU A N 1
ATOM 1762 C CA . GLU A 1 222 ? 43.671 36.450 -6.214 1.00 23.62 222 GLU A CA 1
ATOM 1763 C C . GLU A 1 222 ? 44.259 36.522 -4.817 1.00 21.92 222 GLU A C 1
ATOM 1764 O O . GLU A 1 222 ? 44.572 35.495 -4.215 1.00 21.51 222 GLU A O 1
ATOM 1770 N N . VAL A 1 223 ? 44.443 37.739 -4.322 1.00 22.76 223 VAL A N 1
ATOM 1771 C CA . VAL A 1 223 ? 44.979 37.937 -2.987 1.00 21.57 223 VAL A CA 1
ATOM 1772 C C . VAL A 1 223 ? 44.133 38.939 -2.239 1.00 21.07 223 VAL A C 1
ATOM 1773 O O . VAL A 1 223 ? 43.433 39.762 -2.838 1.00 19.38 223 VAL A O 1
ATOM 1777 N N . LEU A 1 224 ? 44.192 38.841 -0.917 1.00 21.15 224 LEU A N 1
ATOM 1778 C CA . LEU A 1 224 ? 43.492 39.755 -0.037 1.00 20.77 224 LEU A CA 1
ATOM 1779 C C . LEU A 1 224 ? 44.620 40.614 0.508 1.00 20.83 224 LEU A C 1
ATOM 1780 O O . LEU A 1 224 ? 45.616 40.088 1.014 1.00 19.40 224 LEU A O 1
ATOM 1785 N N . LEU A 1 225 ? 44.484 41.928 0.380 1.00 18.44 225 LEU A N 1
ATOM 1786 C CA . LEU A 1 225 ? 45.518 42.818 0.869 1.00 19.85 225 LEU A CA 1
ATOM 1787 C C . LEU A 1 225 ? 44.979 43.635 2.025 1.00 17.94 225 LEU A C 1
ATOM 1788 O O . LEU A 1 225 ? 44.069 44.453 1.861 1.00 20.35 225 LEU A O 1
ATOM 1793 N N . PHE A 1 226 ? 45.537 43.377 3.203 1.00 20.38 226 PHE A N 1
ATOM 1794 C CA . PHE A 1 226 ? 45.147 44.066 4.424 1.00 19.21 226 PHE A CA 1
ATOM 1795 C C . PHE A 1 226 ? 46.094 45.230 4.671 1.00 21.62 226 PHE A C 1
ATOM 1796 O O . PHE A 1 226 ? 47.281 45.006 4.891 1.00 22.16 226 PHE A O 1
ATOM 1804 N N . ASP A 1 227 ? 45.584 46.461 4.621 1.00 20.69 227 ASP A N 1
ATOM 1805 C CA . ASP A 1 227 ? 46.397 47.657 4.897 1.00 25.28 227 ASP A CA 1
ATOM 1806 C C . ASP A 1 227 ? 46.080 47.989 6.360 1.00 24.80 227 ASP A C 1
ATOM 1807 O O . ASP A 1 227 ? 45.012 48.527 6.671 1.00 23.30 227 ASP A O 1
ATOM 1812 N N . LEU A 1 228 ? 47.017 47.679 7.249 1.00 23.06 228 LEU A N 1
ATOM 1813 C CA . LEU A 1 228 ? 46.817 47.851 8.682 1.00 22.20 228 LEU A CA 1
ATOM 1814 C C . LEU A 1 228 ? 47.534 49.011 9.371 1.00 24.32 228 LEU A C 1
ATOM 1815 O O . LEU A 1 228 ? 48.588 49.461 8.929 1.00 22.51 228 LEU A O 1
ATOM 1820 N N . PRO A 1 229 ? 46.970 49.490 10.493 1.00 23.80 229 PRO A N 1
ATOM 1821 C CA . PRO A 1 229 ? 47.531 50.597 11.274 1.00 26.67 229 PRO A CA 1
ATOM 1822 C C . PRO A 1 229 ? 48.859 50.273 11.962 1.00 29.74 229 PRO A C 1
ATOM 1823 O O . PRO A 1 229 ? 49.170 49.108 12.229 1.00 29.14 229 PRO A O 1
ATOM 1827 N N . PRO A 1 230 ? 49.655 51.309 12.267 1.00 32.70 230 PRO A N 1
ATOM 1828 C CA . PRO A 1 230 ? 50.957 51.149 12.929 1.00 34.17 230 PRO A CA 1
ATOM 1829 C C . PRO A 1 230 ? 50.809 50.395 14.245 1.00 35.17 230 PRO A C 1
ATOM 1830 O O . PRO A 1 230 ? 49.745 50.418 14.859 1.00 36.72 230 PRO A O 1
ATOM 1834 N N . VAL A 1 231 ? 51.872 49.730 14.680 1.00 37.75 231 VAL A N 1
ATOM 1835 C CA . VAL A 1 231 ? 51.828 48.975 15.930 1.00 40.32 231 VAL A CA 1
ATOM 1836 C C . VAL A 1 231 ? 52.458 49.756 17.082 1.00 40.85 231 VAL A C 1
ATOM 1837 O O . VAL A 1 231 ? 53.683 49.854 17.179 1.00 42.83 231 VAL A O 1
ATOM 1841 N N . HIS A 1 237 ? 57.482 40.246 18.476 1.00 42.34 237 HIS A N 1
ATOM 1842 C CA . HIS A 1 237 ? 57.515 39.114 17.555 1.00 39.96 237 HIS A CA 1
ATOM 1843 C C . HIS A 1 237 ? 58.878 39.110 16.868 1.00 40.60 237 HIS A C 1
ATOM 1844 O O . HIS A 1 237 ? 59.393 40.164 16.492 1.00 46.78 237 HIS A O 1
ATOM 1851 N N . HIS A 1 238 ? 59.467 37.929 16.712 1.00 35.34 238 HIS A N 1
ATOM 1852 C CA . HIS A 1 238 ? 60.791 37.828 16.099 1.00 34.65 238 HIS A CA 1
ATOM 1853 C C . HIS A 1 238 ? 60.827 36.968 14.842 1.00 35.47 238 HIS A C 1
ATOM 1854 O O . HIS A 1 238 ? 61.216 35.803 14.891 1.00 37.37 238 HIS A O 1
ATOM 1861 N N . HIS A 1 239 ? 60.434 37.545 13.714 1.00 35.16 239 HIS A N 1
ATOM 1862 C CA . HIS A 1 239 ? 60.440 36.805 12.460 1.00 30.94 239 HIS A CA 1
ATOM 1863 C C . HIS A 1 239 ? 61.843 36.682 11.873 1.00 27.14 239 HIS A C 1
ATOM 1864 O O . HIS A 1 239 ? 62.596 37.658 11.840 1.00 31.63 239 HIS A O 1
#

InterPro domains:
  IPR003829 Pirin, N-terminal domain [PF02678] (7-119)
  IPR011051 RmlC-like cupin domain superfamily [SSF51182] (1-231)
  IPR012093 Pirin [PIRSF006232] (4-226)
  IPR012093 Pirin [PTHR43212] (1-229)
  IPR014710 RmlC-like jelly roll fold [G3DSA:2.60.120.10] (12-132)
  IPR014710 RmlC-like jelly roll fold [G3DSA:2.60.120.10] (133-231)
  IPR041602 Quercetin 2,3-dioxygenase, C-terminal cupin domain [PF17954] (143-228)

Nearest PDB structures (foldseek):
  1tq5-assembly1_A  TM=1.003E+00  e=1.459E-42  Escherichia coli
  6uts-assembly1_A  TM=9.886E-01  e=9.706E-37  Escherichia coli K-12
  5zbe-assembly1_A  TM=7.339E-01  e=3.017E-09  Microcystis aeruginosa FACHB-905 = DIANCHI905
  8hjx-assembly1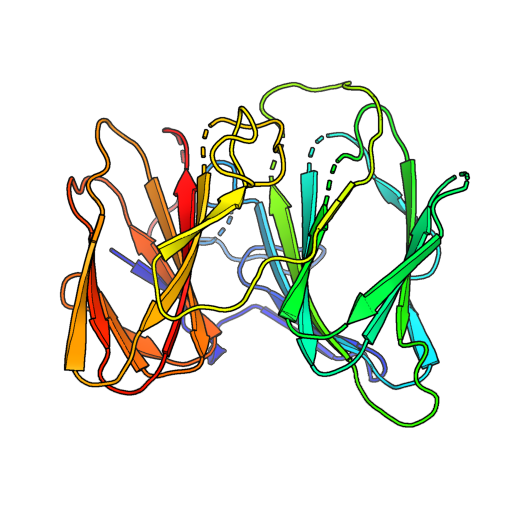_B  TM=7.507E-01  e=1.143E-04  Thermotoga maritima MSB8
  9bwf-assembly1_A  TM=6.341E-01  e=4.323E-04  metagenome

Solvent-accessible surface area: 10575 Å² total

Sequence (227 aa):
IYLRKANERGHANHGWLDSWHTFSFANYYDPNFGFSALRVINDDVIEAGQGFGTHPHKDEILTYVLEGTVEHQDSGNKEQVPAGEFQISAGTGIRHSEYNPSSTERLHLYQIWIPEENGITPRYEQRRFDAVQGKQLVLSPDARDGSLKVHQDELYRWALLKDEQSVHQIAAERRVWIQVVKGNVTINGVKASTSDGLAIWDEQAISIHADSDSEVLLFDLPPVHHH

GO terms:
  GO:0008127 quercetin 2,3-dioxygenase activity (F, IDA)

CATH classification: 2.60.120.10 (+1 more: 2.60.120.10)